Protein AF-A0A1M3P1R9-F1 (afdb_monomer)

Sequence (299 aa):
MDVTVSEPDVAHPENDAALAAAAARNGRVAFPVFAEARELGGMPEEIEPIPAVAKVAAALGQVDVPIGDDRVARAAYLKAGLGSPYWPALGLALLQLDQPAAASPLPGLRDDDSNPRSPYLWERDNLVLLHYAGPDGSFGRVSYADVLDGQVPPSLLKGKWVLVGATADGMRDIIDTPVGTMPGVEYQANLLETLRRGMAILPLNLAGRCLLGMAMLALPLVLYGLPGLRRAWRAAAVAALACLLLSALLLRHAGLWWPPAACVALILAGAVLWELANRLDVLLRRRSRRRLLAASLGA

Structure (mmCIF, N/CA/C/O backbone):
data_AF-A0A1M3P1R9-F1
#
_entry.id   AF-A0A1M3P1R9-F1
#
loop_
_atom_site.group_PDB
_atom_site.id
_atom_site.type_symbol
_atom_site.label_atom_id
_atom_site.label_alt_id
_atom_site.label_comp_id
_atom_site.label_asym_id
_atom_site.label_entity_id
_atom_site.label_seq_id
_atom_site.pdbx_PDB_ins_code
_atom_site.Cartn_x
_atom_site.Cartn_y
_atom_site.Cartn_z
_atom_site.occupancy
_atom_site.B_iso_or_equiv
_atom_site.auth_seq_id
_atom_site.auth_comp_id
_atom_site.auth_asym_id
_atom_site.auth_atom_id
_atom_site.pdbx_PDB_model_num
ATOM 1 N N . MET A 1 1 ? -11.521 -0.598 14.813 1.00 80.56 1 MET A N 1
ATOM 2 C CA . MET A 1 1 ? -11.103 0.640 15.495 1.00 80.56 1 MET A CA 1
ATOM 3 C C . MET A 1 1 ? -9.673 0.909 15.083 1.00 80.56 1 MET A C 1
ATOM 5 O O . MET A 1 1 ? -8.924 -0.048 14.973 1.00 80.56 1 MET A O 1
ATOM 9 N N . ASP A 1 2 ? -9.333 2.161 14.830 1.00 75.50 2 ASP A N 1
ATOM 10 C CA . ASP A 1 2 ? -7.985 2.658 14.553 1.00 75.50 2 ASP A CA 1
ATOM 11 C C . ASP A 1 2 ? -7.721 3.840 15.500 1.00 75.50 2 ASP A C 1
ATOM 13 O O . ASP A 1 2 ? -7.685 5.008 15.120 1.00 75.50 2 ASP A O 1
ATOM 17 N N . VAL A 1 3 ? -7.755 3.524 16.795 1.00 80.00 3 VAL A N 1
ATOM 18 C CA . VAL A 1 3 ? -7.553 4.448 17.915 1.00 80.00 3 VAL A CA 1
ATOM 19 C C . VAL A 1 3 ? -6.700 3.707 18.935 1.00 80.00 3 VAL A C 1
ATOM 21 O O . VAL A 1 3 ? -6.977 2.541 19.234 1.00 80.00 3 VAL A O 1
ATOM 24 N N . THR A 1 4 ? -5.675 4.372 19.462 1.00 78.81 4 THR A N 1
ATOM 25 C CA . THR A 1 4 ? -4.847 3.857 20.552 1.00 78.81 4 THR A CA 1
ATOM 26 C C . THR A 1 4 ? -5.682 3.738 21.827 1.00 78.81 4 THR A C 1
ATOM 28 O O . THR A 1 4 ? -6.239 4.714 22.320 1.00 78.81 4 THR A O 1
ATOM 31 N N . VAL A 1 5 ? -5.785 2.521 22.363 1.00 79.38 5 VAL A N 1
ATOM 32 C CA . VAL A 1 5 ? -6.425 2.238 23.662 1.00 79.38 5 VAL A CA 1
ATOM 33 C C . VAL A 1 5 ? -5.441 1.439 24.511 1.00 79.38 5 VAL A C 1
ATOM 35 O O . VAL A 1 5 ? -5.744 0.343 24.965 1.00 79.38 5 VAL A O 1
ATOM 38 N N . SER A 1 6 ? -4.208 1.928 24.607 1.00 79.06 6 SER A N 1
ATOM 39 C CA . SER A 1 6 ? -3.073 1.225 25.216 1.00 79.06 6 SER A CA 1
ATOM 40 C C . SER A 1 6 ? -2.920 1.487 26.710 1.00 79.06 6 SER A C 1
ATOM 42 O O . SER A 1 6 ? -2.300 0.698 27.421 1.00 79.06 6 SER A O 1
ATOM 44 N N . GLU A 1 7 ? -3.500 2.580 27.196 1.00 82.69 7 GLU A N 1
ATOM 45 C CA . GLU A 1 7 ? -3.466 2.980 28.597 1.00 82.69 7 GLU A CA 1
ATOM 46 C C . GLU A 1 7 ? -4.890 3.013 29.159 1.00 82.69 7 GLU A C 1
ATOM 48 O O . GLU A 1 7 ? -5.805 3.454 28.461 1.00 82.69 7 GLU A O 1
ATOM 53 N N . PRO A 1 8 ? -5.100 2.529 30.395 1.00 81.25 8 PRO A N 1
ATOM 54 C CA . PRO A 1 8 ? -6.405 2.593 31.033 1.00 81.25 8 PRO A CA 1
ATOM 55 C C . PRO A 1 8 ? -6.767 4.039 31.382 1.00 81.25 8 PRO A C 1
ATOM 57 O O . PRO A 1 8 ? -5.915 4.807 31.840 1.00 81.25 8 PRO A O 1
ATOM 60 N N . ASP A 1 9 ? -8.041 4.393 31.239 1.00 85.75 9 ASP A N 1
ATOM 61 C CA . ASP A 1 9 ? -8.554 5.683 31.689 1.00 85.75 9 ASP A CA 1
ATOM 62 C C . ASP A 1 9 ? -8.598 5.704 33.223 1.00 85.75 9 ASP A C 1
ATOM 64 O O . ASP A 1 9 ? -9.489 5.153 33.871 1.00 85.75 9 ASP A O 1
ATOM 68 N N . VAL A 1 10 ? -7.590 6.339 33.822 1.00 86.31 10 VAL A N 1
ATOM 69 C CA . VAL A 1 10 ? -7.481 6.474 35.281 1.00 86.31 10 VAL A CA 1
ATOM 70 C C . VAL A 1 10 ? -8.550 7.421 35.837 1.00 86.31 10 VAL A C 1
ATOM 72 O O . VAL A 1 10 ? -8.935 7.288 36.999 1.00 86.31 10 VAL A O 1
ATOM 75 N N . ALA A 1 11 ? -9.026 8.378 35.035 1.00 87.38 11 ALA A N 1
ATOM 76 C CA . ALA A 1 11 ? -10.011 9.364 35.467 1.00 87.38 11 ALA A CA 1
ATOM 77 C C . ALA A 1 11 ? -11.440 8.808 35.408 1.00 87.38 11 ALA A C 1
ATOM 79 O O . ALA A 1 11 ? -12.230 9.096 36.305 1.00 87.38 11 ALA A O 1
ATOM 80 N N . HIS A 1 12 ? -11.744 7.997 34.391 1.00 88.38 12 HIS A N 1
ATOM 81 C CA . HIS A 1 12 ? -13.069 7.411 34.168 1.00 88.38 12 HIS A CA 1
ATOM 82 C C . HIS A 1 12 ? -12.979 5.930 33.739 1.00 88.38 12 HIS A C 1
ATOM 84 O O . HIS A 1 12 ? -13.263 5.592 32.584 1.00 88.38 12 HIS A O 1
ATOM 90 N N . PRO A 1 13 ? -12.625 5.004 34.652 1.00 88.12 13 PRO A N 1
ATOM 91 C CA . PRO A 1 13 ? -12.480 3.577 34.335 1.00 88.12 13 PRO A CA 1
ATOM 92 C C . PRO A 1 13 ? -13.750 2.922 33.760 1.00 88.12 13 PRO A C 1
ATOM 94 O O . PRO A 1 13 ? -13.696 1.889 33.088 1.00 88.12 13 PRO A O 1
ATOM 97 N N . GLU A 1 14 ? -14.921 3.503 34.024 1.00 91.31 14 GLU A N 1
ATOM 98 C CA . GLU A 1 14 ? -16.200 3.085 33.459 1.00 91.31 14 GLU A CA 1
ATOM 99 C C . GLU A 1 14 ? -16.257 3.201 31.929 1.00 91.31 14 GLU A C 1
ATOM 101 O O . GLU A 1 14 ? -16.977 2.425 31.295 1.00 91.31 14 GLU A O 1
ATOM 106 N N . ASN A 1 15 ? -15.482 4.109 31.326 1.00 89.88 15 ASN A N 1
ATOM 107 C CA . ASN A 1 15 ? -15.431 4.293 29.876 1.00 89.88 15 ASN A CA 1
ATOM 108 C C . ASN A 1 15 ? -14.789 3.085 29.187 1.00 89.88 15 ASN A C 1
ATOM 110 O O . ASN A 1 15 ? -15.338 2.561 28.214 1.00 89.88 15 ASN A O 1
ATOM 114 N N . ASP A 1 16 ? -13.685 2.584 29.741 1.00 90.19 16 ASP A N 1
ATOM 115 C CA . ASP A 1 16 ? -13.003 1.383 29.251 1.00 90.19 16 ASP A CA 1
ATOM 116 C C . ASP A 1 16 ? -13.912 0.156 29.349 1.00 90.19 16 ASP A C 1
ATOM 118 O O . ASP A 1 16 ? -14.022 -0.644 28.413 1.00 90.19 16 ASP A O 1
ATOM 122 N N . ALA A 1 17 ? -14.633 0.031 30.469 1.00 91.19 17 ALA A N 1
ATOM 123 C CA . ALA A 1 17 ? -15.612 -1.030 30.664 1.00 91.19 17 ALA A CA 1
ATOM 124 C C . ALA A 1 17 ? -16.781 -0.920 29.669 1.00 91.19 17 ALA A C 1
ATOM 126 O O . ALA A 1 17 ? -17.226 -1.935 29.123 1.00 91.19 17 ALA A O 1
ATOM 127 N N . ALA A 1 18 ? -17.266 0.294 29.394 1.00 92.88 18 ALA A N 1
ATOM 128 C CA . ALA A 1 18 ? -18.328 0.537 28.425 1.00 92.88 18 ALA A CA 1
ATOM 129 C C . ALA A 1 18 ? -17.889 0.191 26.995 1.00 92.88 18 ALA A C 1
ATOM 131 O O . ALA A 1 18 ? -18.648 -0.463 26.269 1.00 92.88 18 ALA A O 1
ATOM 132 N N . LEU A 1 19 ? -16.662 0.560 26.608 1.00 92.06 19 LEU A N 1
ATOM 133 C CA . LEU A 1 19 ? -16.070 0.219 25.315 1.00 92.06 19 LEU A CA 1
ATOM 134 C C . LEU A 1 19 ? -15.907 -1.297 25.164 1.00 92.06 19 LEU A C 1
ATOM 136 O O . LEU A 1 19 ? -16.366 -1.864 24.169 1.00 92.06 19 LEU A O 1
ATOM 140 N N . ALA A 1 20 ? -15.326 -1.967 26.162 1.00 93.88 20 ALA A N 1
ATOM 141 C CA . ALA A 1 20 ? -15.174 -3.420 26.159 1.00 93.88 20 ALA A CA 1
ATOM 142 C C . ALA A 1 20 ? -16.540 -4.125 26.077 1.00 93.88 20 ALA A C 1
ATOM 144 O O . ALA A 1 20 ? -16.734 -5.037 25.271 1.00 93.88 20 ALA A O 1
ATOM 145 N N . ALA A 1 21 ? -17.537 -3.663 26.837 1.00 95.50 21 ALA A N 1
ATOM 146 C CA . ALA A 1 21 ? -18.889 -4.210 26.780 1.00 95.50 21 ALA A CA 1
ATOM 147 C C . ALA A 1 21 ? -19.554 -3.979 25.412 1.00 95.50 21 ALA A C 1
ATOM 149 O O . ALA A 1 21 ? -20.252 -4.862 24.911 1.00 95.50 21 ALA A O 1
ATOM 150 N N . ALA A 1 22 ? -19.355 -2.816 24.787 1.00 93.88 22 ALA A N 1
ATOM 151 C CA . ALA A 1 22 ? -19.870 -2.527 23.450 1.00 93.88 22 ALA A CA 1
ATOM 152 C C . ALA A 1 22 ? -19.213 -3.408 22.378 1.00 93.88 22 ALA A C 1
ATOM 154 O O . ALA A 1 22 ? -19.918 -3.971 21.535 1.00 93.88 22 ALA A O 1
ATOM 155 N N . ALA A 1 23 ? -17.892 -3.584 22.449 1.00 94.56 23 ALA A N 1
ATOM 156 C CA . ALA A 1 23 ? -17.146 -4.465 21.560 1.00 94.56 23 ALA A CA 1
ATOM 157 C C . ALA A 1 23 ? -17.608 -5.922 21.695 1.00 94.56 23 ALA A C 1
ATOM 159 O O . ALA A 1 23 ? -17.927 -6.559 20.689 1.00 94.56 23 ALA A O 1
ATOM 160 N N . ALA A 1 24 ? -17.762 -6.406 22.932 1.00 95.62 24 ALA A N 1
ATOM 161 C CA . ALA A 1 24 ? -18.269 -7.744 23.221 1.00 95.62 24 ALA A CA 1
ATOM 162 C C . ALA A 1 24 ? -19.694 -7.965 22.683 1.00 95.62 24 ALA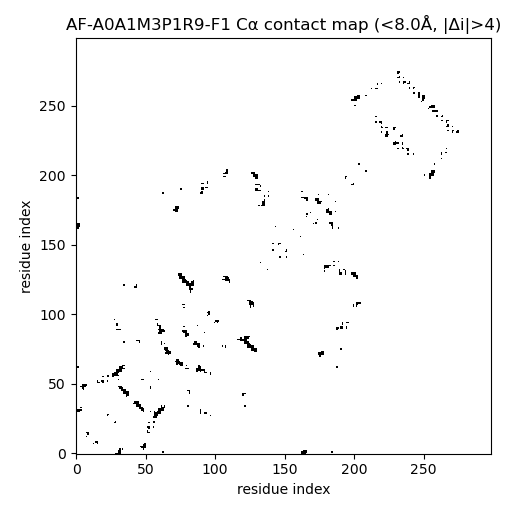 A C 1
ATOM 164 O O . ALA A 1 24 ? -19.977 -9.014 22.110 1.00 95.62 24 ALA A O 1
ATOM 165 N N . ARG A 1 25 ? -20.591 -6.974 22.819 1.00 95.75 25 ARG A N 1
ATOM 166 C CA . ARG A 1 25 ? -21.964 -7.057 22.281 1.00 95.75 25 ARG A CA 1
ATOM 167 C C . ARG A 1 25 ? -22.001 -7.133 20.756 1.00 95.75 25 ARG A C 1
ATOM 169 O O . ARG A 1 25 ? -22.875 -7.796 20.208 1.00 95.75 25 ARG A O 1
ATOM 176 N N . ASN A 1 26 ? -21.100 -6.428 20.073 1.00 93.75 26 ASN A N 1
ATOM 177 C CA . ASN A 1 26 ? -21.016 -6.459 18.616 1.00 93.75 26 ASN A CA 1
ATOM 178 C C . ASN A 1 26 ? -20.372 -7.765 18.110 1.00 93.75 26 ASN A C 1
ATOM 180 O O . ASN A 1 26 ? -20.819 -8.321 17.108 1.00 93.75 26 ASN A O 1
ATOM 184 N N . GLY A 1 27 ? -19.334 -8.252 18.798 1.00 93.25 27 GLY A N 1
ATOM 185 C CA . GLY A 1 27 ? -18.654 -9.518 18.505 1.00 93.25 27 GLY A CA 1
ATOM 186 C C . GLY A 1 27 ? -17.825 -9.536 17.214 1.00 93.25 27 GLY A C 1
ATOM 187 O O . GLY A 1 27 ? -17.269 -10.573 16.869 1.00 93.25 27 GLY A O 1
ATOM 188 N N . ARG A 1 28 ? -17.741 -8.417 16.479 1.00 94.00 28 ARG A N 1
ATOM 189 C CA . ARG A 1 28 ? -17.001 -8.285 15.209 1.00 94.00 28 ARG A CA 1
ATOM 190 C C . ARG A 1 28 ? -16.113 -7.039 15.176 1.00 94.00 28 ARG A C 1
ATOM 192 O O . ARG A 1 28 ? -15.906 -6.441 14.123 1.00 94.00 28 ARG A O 1
ATOM 199 N N . VAL A 1 29 ? -15.598 -6.627 16.333 1.00 95.06 29 VAL A N 1
ATOM 200 C CA . VAL A 1 29 ? -14.734 -5.445 16.446 1.00 95.06 29 VAL A CA 1
ATOM 201 C C . VAL A 1 29 ? -13.273 -5.871 16.434 1.00 95.06 29 VAL A C 1
ATOM 203 O O . VAL A 1 29 ? -12.853 -6.652 17.287 1.00 95.06 29 VAL A O 1
ATOM 206 N N . ALA A 1 30 ? -12.508 -5.337 15.481 1.00 95.25 30 ALA A N 1
ATOM 207 C CA . ALA A 1 30 ? -11.054 -5.449 15.469 1.00 95.25 30 ALA A CA 1
ATOM 208 C C . ALA A 1 30 ? -10.400 -4.202 16.076 1.00 95.25 30 ALA A C 1
ATOM 210 O O . ALA A 1 30 ? -10.889 -3.082 15.860 1.00 95.25 30 ALA A O 1
ATOM 211 N N . PHE A 1 31 ? -9.298 -4.399 16.793 1.00 95.00 31 PHE A N 1
ATOM 212 C CA . PHE A 1 31 ? -8.511 -3.329 17.404 1.00 95.00 31 PHE A CA 1
ATOM 213 C C . PHE A 1 31 ? -7.087 -3.278 16.835 1.00 95.00 31 PHE A C 1
ATOM 215 O O . PHE A 1 31 ? -6.581 -4.306 16.371 1.00 95.00 31 PHE A O 1
ATOM 222 N N . PRO A 1 32 ? -6.466 -2.088 16.833 1.00 93.62 32 PRO A N 1
ATOM 223 C CA . PRO A 1 32 ? -5.141 -1.901 16.275 1.00 93.62 32 PRO A CA 1
ATOM 224 C C . PRO A 1 32 ? -4.063 -2.380 17.256 1.00 93.62 32 PRO A C 1
ATOM 226 O O . PRO A 1 32 ? -4.230 -2.281 18.472 1.00 93.62 32 PRO A O 1
ATOM 229 N N . VAL A 1 33 ? -2.955 -2.870 16.709 1.00 92.12 33 VAL A N 1
ATOM 230 C CA . VAL A 1 33 ? -1.687 -3.082 17.418 1.00 92.12 33 VAL A CA 1
ATOM 231 C C . VAL A 1 33 ? -0.671 -2.117 16.821 1.00 92.12 33 VAL A C 1
ATOM 233 O O . VAL A 1 33 ? -0.479 -2.091 15.602 1.00 92.12 33 VAL A O 1
ATOM 236 N N . PHE A 1 34 ? -0.038 -1.307 17.661 1.00 88.38 34 PHE A N 1
ATOM 237 C CA . PHE A 1 34 ? 0.976 -0.353 17.216 1.00 88.38 34 PHE A CA 1
ATOM 238 C C . PHE A 1 34 ? 2.375 -0.905 17.481 1.00 88.38 34 PHE A C 1
ATOM 240 O O . PHE A 1 34 ? 2.578 -1.690 18.404 1.00 88.38 34 PHE A O 1
ATOM 247 N N . ALA A 1 35 ? 3.334 -0.485 16.663 1.00 84.88 35 ALA A N 1
ATOM 248 C CA . ALA A 1 35 ? 4.748 -0.778 16.850 1.00 84.88 35 ALA A CA 1
ATOM 249 C C . ALA A 1 35 ? 5.475 0.535 17.129 1.00 84.88 35 ALA A C 1
ATOM 251 O O . ALA A 1 35 ? 5.864 1.247 16.200 1.00 84.88 35 ALA A O 1
ATOM 252 N N . GLU A 1 36 ? 5.627 0.881 18.402 1.00 76.81 36 GLU A N 1
ATOM 253 C CA . GLU A 1 36 ? 6.248 2.139 18.816 1.00 76.81 36 GLU A CA 1
ATOM 254 C C . GLU A 1 36 ? 7.319 1.881 19.869 1.00 76.81 36 GLU A C 1
ATOM 256 O O . GLU A 1 36 ? 7.211 0.975 20.688 1.00 76.81 36 GLU A O 1
ATOM 261 N N . ALA A 1 37 ? 8.376 2.688 19.854 1.00 66.88 37 ALA A N 1
ATOM 262 C CA . ALA A 1 37 ? 9.349 2.684 20.933 1.00 66.88 37 ALA A CA 1
ATOM 263 C C . ALA A 1 37 ? 8.847 3.590 22.064 1.00 66.88 37 ALA A C 1
ATOM 265 O O . ALA A 1 37 ? 8.529 4.757 21.829 1.00 66.88 37 ALA A O 1
ATOM 266 N N . ARG A 1 38 ? 8.826 3.075 23.298 1.00 60.56 38 ARG A N 1
ATOM 267 C CA . ARG A 1 38 ? 8.393 3.822 24.493 1.00 60.56 38 ARG A CA 1
ATOM 268 C C . ARG A 1 38 ? 9.278 5.036 24.805 1.00 60.56 38 ARG A C 1
ATOM 270 O O . ARG A 1 38 ? 8.831 5.998 25.422 1.00 60.56 38 ARG A O 1
ATOM 277 N N . GLU A 1 39 ? 10.525 5.000 24.342 1.00 66.44 39 GLU A N 1
ATOM 278 C CA . GLU A 1 39 ? 11.493 6.093 24.411 1.00 66.44 39 GLU A CA 1
ATOM 279 C C . GLU A 1 39 ? 12.038 6.413 23.011 1.00 66.44 39 GLU A C 1
ATOM 281 O O . GLU A 1 39 ? 12.151 5.536 22.151 1.00 66.44 39 GLU A O 1
ATOM 286 N N . LEU A 1 40 ? 12.420 7.672 22.771 1.00 57.53 40 LEU A N 1
ATOM 287 C CA . LEU A 1 40 ? 13.067 8.089 21.522 1.00 57.53 40 LEU A CA 1
ATOM 288 C C . LEU A 1 40 ? 14.376 7.308 21.310 1.00 57.53 40 LEU A C 1
ATOM 290 O O . LEU A 1 40 ? 15.353 7.519 22.023 1.00 57.53 40 LEU A O 1
ATOM 294 N N . GLY A 1 41 ? 14.397 6.428 20.304 1.00 61.44 41 GLY A N 1
ATOM 295 C CA . GLY A 1 41 ? 15.536 5.547 20.011 1.00 61.44 41 GLY A CA 1
ATOM 296 C C . GLY A 1 41 ? 15.542 4.226 20.790 1.00 61.44 41 GLY A C 1
ATOM 297 O O . GLY A 1 41 ? 16.508 3.472 20.681 1.00 61.44 41 GLY A O 1
ATOM 298 N N . GLY A 1 42 ? 14.484 3.944 21.556 1.00 66.69 42 GLY A N 1
ATOM 299 C CA . GLY A 1 42 ? 14.265 2.659 22.213 1.00 66.69 42 GLY A CA 1
ATOM 300 C C . GLY A 1 42 ? 13.930 1.536 21.229 1.00 66.69 42 GLY A C 1
ATOM 301 O O . GLY A 1 42 ? 13.738 1.755 20.030 1.00 66.69 42 GLY A O 1
ATOM 302 N N . MET A 1 43 ? 13.861 0.309 21.744 1.00 74.81 43 MET A N 1
ATOM 303 C CA . MET A 1 43 ? 13.412 -0.838 20.954 1.00 74.81 43 MET A CA 1
ATOM 304 C C . MET A 1 43 ? 11.914 -0.699 20.640 1.00 74.81 43 MET A C 1
ATOM 306 O O . MET A 1 43 ? 11.174 -0.213 21.497 1.00 74.81 43 MET A O 1
ATOM 310 N N . PRO A 1 44 ? 11.461 -1.093 19.437 1.00 79.75 44 PRO A N 1
ATOM 311 C CA . PRO A 1 44 ? 10.038 -1.122 19.133 1.00 79.75 44 PRO A CA 1
ATOM 312 C C . PRO A 1 44 ? 9.337 -2.112 20.068 1.00 79.75 44 PRO A C 1
ATOM 314 O O . PRO A 1 44 ? 9.762 -3.261 20.195 1.00 79.75 44 PRO A O 1
ATOM 317 N N . GLU A 1 45 ? 8.271 -1.657 20.716 1.00 85.31 45 GLU A N 1
ATOM 318 C CA . GLU A 1 45 ? 7.381 -2.468 21.535 1.00 85.31 45 GLU A CA 1
ATOM 319 C C . GLU A 1 45 ? 6.048 -2.652 20.808 1.00 85.31 45 GLU A C 1
ATOM 321 O O . GLU A 1 45 ? 5.581 -1.779 20.070 1.00 85.31 45 GLU A O 1
ATOM 326 N N . GLU A 1 46 ? 5.436 -3.812 21.023 1.00 89.81 46 GLU A N 1
ATOM 327 C CA . GLU A 1 46 ? 4.075 -4.075 20.580 1.00 89.81 46 GLU A CA 1
ATOM 328 C C . GLU A 1 46 ? 3.101 -3.469 21.577 1.00 89.81 46 GLU A C 1
ATOM 330 O O . GLU A 1 46 ? 2.992 -3.906 22.723 1.00 89.81 46 GLU A O 1
ATOM 335 N N . ILE A 1 47 ? 2.395 -2.440 21.129 1.00 89.00 47 ILE A N 1
ATOM 336 C CA . ILE A 1 47 ? 1.393 -1.757 21.925 1.00 89.00 47 ILE A CA 1
ATOM 337 C C . ILE A 1 47 ? 0.030 -2.336 21.557 1.00 89.00 47 ILE A C 1
ATOM 339 O O . ILE A 1 47 ? -0.593 -1.962 20.558 1.00 89.00 47 ILE A O 1
ATOM 343 N N . GLU A 1 48 ? -0.416 -3.273 22.385 1.00 91.75 48 GLU A N 1
ATOM 344 C CA . GLU A 1 48 ? -1.759 -3.838 22.342 1.00 91.75 48 GLU A CA 1
ATOM 345 C C . GLU A 1 48 ? -2.779 -2.943 23.072 1.00 91.75 48 GLU A C 1
ATOM 347 O O . GLU A 1 48 ? -2.409 -2.119 23.918 1.00 91.75 48 GLU A O 1
ATOM 352 N N . PRO A 1 49 ? -4.085 -3.111 22.793 1.00 91.12 49 PRO A N 1
ATOM 353 C CA . PRO A 1 49 ? -5.126 -2.509 23.610 1.00 91.12 49 PRO A CA 1
ATOM 354 C C . PRO A 1 49 ? -5.064 -2.996 25.062 1.00 91.12 49 PRO A C 1
ATOM 356 O O . PRO A 1 49 ? -4.598 -4.102 25.344 1.00 91.12 49 PRO A O 1
ATOM 359 N N . ILE A 1 50 ? -5.645 -2.227 25.983 1.00 93.06 50 ILE A N 1
ATOM 360 C CA . ILE A 1 50 ? -5.782 -2.626 27.383 1.00 93.06 50 ILE A CA 1
ATOM 361 C C . ILE A 1 50 ? -6.391 -4.036 27.499 1.00 93.06 50 ILE A C 1
ATOM 363 O O . ILE A 1 50 ? -7.298 -4.385 26.730 1.00 93.06 50 ILE A O 1
ATOM 367 N N . PRO A 1 51 ? -5.983 -4.849 28.494 1.00 92.81 51 PRO A N 1
ATOM 368 C CA . PRO A 1 51 ? -6.408 -6.248 28.596 1.00 92.81 51 PRO A CA 1
ATOM 369 C C . PRO A 1 51 ? -7.929 -6.464 28.573 1.00 92.81 51 PRO A C 1
ATOM 371 O O . PRO A 1 51 ? -8.410 -7.469 28.047 1.00 92.81 51 PRO A O 1
ATOM 374 N N . ALA A 1 52 ? -8.701 -5.514 29.117 1.00 92.38 52 ALA A N 1
ATOM 375 C CA . ALA A 1 52 ? -10.163 -5.553 29.105 1.00 92.38 52 ALA A CA 1
ATOM 376 C C . ALA A 1 52 ? -10.747 -5.528 27.681 1.00 92.38 52 ALA A C 1
ATOM 378 O O . ALA A 1 52 ? -11.725 -6.224 27.410 1.00 92.38 52 ALA A O 1
ATOM 379 N N . VAL A 1 53 ? -10.127 -4.765 26.777 1.00 92.94 53 VAL A N 1
ATOM 380 C CA . VAL A 1 53 ? -10.519 -4.631 25.370 1.00 92.94 53 VAL A CA 1
ATOM 381 C C . VAL A 1 53 ? -9.911 -5.751 24.529 1.00 92.94 53 VAL A C 1
ATOM 383 O O . VAL A 1 53 ? -10.628 -6.381 23.753 1.00 92.94 53 VAL A O 1
ATOM 386 N N . ALA A 1 54 ? -8.627 -6.068 24.724 1.00 93.12 54 ALA A N 1
ATOM 387 C CA . ALA A 1 54 ? -7.946 -7.133 23.985 1.00 93.12 54 ALA A CA 1
ATOM 388 C C . ALA A 1 54 ? -8.653 -8.494 24.143 1.00 93.12 54 ALA A C 1
ATOM 390 O O . ALA A 1 54 ? -8.817 -9.230 23.174 1.00 93.12 54 ALA A O 1
ATOM 391 N N . LYS A 1 55 ? -9.175 -8.800 25.341 1.00 93.75 55 LYS A N 1
ATOM 392 C CA . LYS A 1 55 ? -9.897 -10.054 25.621 1.00 93.75 55 LYS A CA 1
ATOM 393 C C . LYS A 1 55 ? -11.221 -10.203 24.859 1.00 93.75 55 LYS A C 1
ATOM 395 O O . LYS A 1 55 ? -11.674 -11.327 24.649 1.00 93.75 55 LYS A O 1
ATOM 400 N N . VAL A 1 56 ? -11.868 -9.095 24.502 1.00 95.31 56 VAL A N 1
ATOM 401 C CA . VAL A 1 56 ? -13.171 -9.084 23.807 1.00 95.31 56 VAL A CA 1
ATOM 402 C C . VAL A 1 56 ? -13.046 -8.735 22.323 1.00 95.31 56 VAL A C 1
ATOM 404 O O . VAL A 1 56 ? -14.043 -8.782 21.600 1.00 95.31 56 VAL A O 1
ATOM 407 N N . ALA A 1 57 ? -11.844 -8.376 21.868 1.00 95.19 57 ALA A N 1
ATOM 408 C CA . ALA A 1 57 ? -11.554 -8.100 20.473 1.00 95.19 57 ALA A CA 1
ATOM 409 C C . ALA A 1 57 ? -11.802 -9.356 19.628 1.00 95.19 57 ALA A C 1
ATOM 411 O O . ALA A 1 57 ? -11.310 -10.440 19.932 1.00 95.19 57 ALA A O 1
ATOM 412 N N . ALA A 1 58 ? -12.550 -9.206 18.535 1.00 95.44 58 ALA A N 1
ATOM 413 C CA . ALA A 1 58 ? -12.762 -10.297 17.588 1.00 95.44 58 ALA A CA 1
ATOM 414 C C . ALA A 1 58 ? -11.486 -10.593 16.784 1.00 95.44 58 ALA A C 1
ATOM 416 O O . ALA A 1 58 ? -11.250 -11.728 16.379 1.00 95.44 58 ALA A O 1
ATOM 417 N N . ALA A 1 59 ? -10.673 -9.561 16.552 1.00 95.00 59 ALA A N 1
ATOM 418 C CA . ALA A 1 59 ? -9.350 -9.668 15.962 1.00 95.00 59 ALA A CA 1
ATOM 419 C C . ALA A 1 59 ? -8.458 -8.511 16.430 1.00 95.00 59 ALA A C 1
ATOM 421 O O . ALA A 1 59 ? -8.941 -7.435 16.790 1.00 95.00 59 ALA A O 1
ATOM 422 N N . LEU A 1 60 ? -7.152 -8.727 16.361 1.00 95.12 60 LEU A N 1
ATOM 423 C CA . LEU A 1 60 ? -6.134 -7.695 16.509 1.00 95.12 60 LEU A CA 1
ATOM 424 C C . LEU A 1 60 ? -5.367 -7.597 15.193 1.00 95.12 60 LEU A C 1
ATOM 426 O O . LEU A 1 60 ? -5.128 -8.618 14.538 1.00 95.12 60 LEU A O 1
ATOM 430 N N . GLY A 1 61 ? -5.014 -6.382 14.784 1.00 94.69 61 GLY A N 1
ATOM 431 C CA . GLY A 1 61 ? -4.250 -6.180 13.562 1.00 94.69 61 GLY A CA 1
ATOM 432 C C . GLY A 1 61 ? -3.353 -4.958 13.625 1.00 94.69 61 GLY A C 1
ATOM 433 O O . GLY A 1 61 ? -3.724 -3.934 14.183 1.00 94.69 61 GLY A O 1
ATOM 434 N N . GLN A 1 62 ? -2.168 -5.075 13.042 1.00 94.25 62 GLN A N 1
ATOM 435 C CA . GLN A 1 62 ? -1.179 -4.007 13.033 1.00 94.25 62 GLN A CA 1
ATOM 436 C C . GLN A 1 62 ? -1.578 -2.866 12.082 1.00 94.25 62 GLN A C 1
ATOM 438 O O . GLN A 1 62 ? -2.256 -3.106 11.077 1.00 94.25 62 GLN A O 1
ATOM 443 N N . VAL A 1 63 ? -1.150 -1.639 12.387 1.00 92.62 63 VAL A N 1
ATOM 444 C CA . VAL A 1 63 ? -1.435 -0.427 11.585 1.00 92.62 63 VAL A CA 1
ATOM 445 C C . VAL A 1 63 ? -0.179 0.267 11.040 1.00 92.62 63 VAL A C 1
ATOM 447 O O . VAL A 1 63 ? -0.217 1.434 10.668 1.00 92.62 63 VAL A O 1
ATOM 450 N N . ASP A 1 64 ? 0.929 -0.462 10.946 1.00 90.69 64 ASP A N 1
ATOM 451 C CA . ASP A 1 64 ? 2.190 -0.037 10.338 1.00 90.69 64 ASP A CA 1
ATOM 452 C C . ASP A 1 64 ? 1.991 0.438 8.891 1.00 90.69 64 ASP A C 1
ATOM 454 O O . ASP A 1 64 ? 1.364 -0.220 8.049 1.00 90.69 64 ASP A O 1
ATOM 458 N N . VAL A 1 65 ? 2.579 1.594 8.597 1.00 91.38 65 VAL A N 1
ATOM 459 C CA . VAL A 1 65 ? 2.514 2.252 7.296 1.00 91.38 65 VAL A CA 1
ATOM 460 C C . VAL A 1 65 ? 3.934 2.366 6.755 1.00 91.38 65 VAL A C 1
ATOM 462 O O . VAL A 1 65 ? 4.718 3.179 7.250 1.00 91.38 65 VAL A O 1
ATOM 465 N N . PRO A 1 66 ? 4.304 1.590 5.721 1.00 91.06 66 PRO A N 1
ATOM 466 C CA . PRO A 1 66 ? 5.619 1.719 5.126 1.00 91.06 66 PRO A CA 1
ATOM 467 C C . PRO A 1 66 ? 5.676 2.986 4.270 1.00 91.06 66 PRO A C 1
ATOM 469 O O . PRO A 1 66 ? 5.109 3.075 3.177 1.00 91.06 66 PRO A O 1
ATOM 472 N N . ILE A 1 67 ? 6.392 3.974 4.792 1.00 88.62 67 ILE A N 1
ATOM 473 C CA . ILE A 1 67 ? 6.642 5.253 4.138 1.00 88.62 67 ILE A CA 1
ATOM 474 C C . ILE A 1 67 ? 7.886 5.111 3.254 1.00 88.62 67 ILE A C 1
ATOM 476 O O . ILE A 1 67 ? 8.934 4.660 3.717 1.00 88.62 67 ILE A O 1
ATOM 480 N N . GLY A 1 68 ? 7.765 5.469 1.972 1.00 87.56 68 GLY A N 1
ATOM 481 C CA . GLY A 1 68 ? 8.898 5.463 1.045 1.00 87.56 68 GLY A CA 1
ATOM 482 C C . GLY A 1 68 ? 9.932 6.549 1.362 1.00 87.56 68 GLY A C 1
ATOM 483 O O . GLY A 1 68 ? 9.662 7.477 2.122 1.00 87.56 68 GLY A O 1
ATOM 484 N N . ASP A 1 69 ? 11.102 6.482 0.724 1.00 87.81 69 ASP A N 1
ATOM 485 C CA . ASP A 1 69 ? 12.177 7.480 0.894 1.00 87.81 69 ASP A CA 1
ATOM 486 C C . ASP A 1 69 ? 11.727 8.912 0.551 1.00 87.81 69 ASP A C 1
ATOM 488 O O . ASP A 1 69 ? 12.247 9.891 1.082 1.00 87.81 69 ASP A O 1
ATOM 492 N N . ASP A 1 70 ? 10.728 9.039 -0.324 1.00 89.19 70 ASP A N 1
ATOM 493 C CA . ASP A 1 70 ? 10.096 10.300 -0.713 1.00 89.19 70 ASP A CA 1
ATOM 494 C C . ASP A 1 70 ? 8.949 10.728 0.215 1.00 89.19 70 ASP A C 1
ATOM 496 O O . ASP A 1 70 ? 8.192 11.635 -0.120 1.00 89.19 70 ASP A O 1
ATOM 500 N N . ARG A 1 71 ? 8.823 10.084 1.379 1.00 90.12 71 ARG A N 1
ATOM 501 C CA . ARG A 1 71 ? 7.772 10.277 2.386 1.00 90.12 71 ARG A CA 1
ATOM 502 C C . ARG A 1 71 ? 6.351 9.928 1.946 1.00 90.12 71 ARG A C 1
ATOM 504 O O . ARG A 1 71 ? 5.418 10.170 2.700 1.00 90.12 71 ARG A O 1
ATOM 511 N N . VAL A 1 72 ? 6.177 9.291 0.791 1.00 94.19 72 VAL A N 1
ATOM 512 C CA . VAL A 1 72 ? 4.854 8.930 0.274 1.00 94.19 72 VAL A CA 1
ATOM 513 C C . VAL A 1 72 ? 4.565 7.449 0.529 1.00 94.19 72 VAL A C 1
ATOM 515 O O . VAL A 1 72 ? 5.303 6.564 0.080 1.00 94.19 72 VAL A O 1
ATOM 518 N N . ALA A 1 73 ? 3.459 7.161 1.211 1.00 94.81 73 ALA A N 1
ATOM 519 C CA . ALA A 1 73 ? 2.967 5.806 1.427 1.00 94.81 73 ALA A CA 1
ATOM 520 C C . ALA A 1 73 ? 2.330 5.268 0.138 1.00 94.81 73 ALA A C 1
ATOM 522 O O . ALA A 1 73 ? 1.456 5.900 -0.447 1.00 94.81 73 ALA A O 1
ATOM 523 N N . ARG A 1 74 ? 2.790 4.106 -0.338 1.00 95.19 74 ARG A N 1
ATOM 524 C CA . ARG A 1 74 ? 2.266 3.439 -1.556 1.00 95.19 74 ARG A CA 1
ATOM 525 C C . ARG A 1 74 ? 1.951 1.968 -1.355 1.00 95.19 74 ARG A C 1
ATOM 527 O O . ARG A 1 74 ? 1.371 1.329 -2.232 1.00 95.19 74 ARG A O 1
ATOM 534 N N . ALA A 1 75 ? 2.428 1.422 -0.253 1.00 95.62 75 ALA A N 1
ATOM 535 C CA . ALA A 1 75 ? 2.500 0.003 -0.006 1.00 95.62 75 ALA A CA 1
ATOM 536 C C . ALA A 1 75 ? 1.977 -0.293 1.385 1.00 95.62 75 ALA A C 1
ATOM 538 O O . ALA A 1 75 ? 1.956 0.602 2.212 1.00 95.62 75 ALA A O 1
ATOM 539 N N . ALA A 1 76 ? 1.631 -1.545 1.637 1.00 95.88 76 ALA A N 1
ATOM 540 C CA . ALA A 1 76 ? 1.332 -2.067 2.955 1.00 95.88 76 ALA A CA 1
ATOM 541 C C . ALA A 1 76 ? 1.990 -3.440 3.102 1.00 95.88 76 ALA A C 1
ATOM 543 O O . ALA A 1 76 ? 2.086 -4.198 2.133 1.00 95.88 76 ALA A O 1
ATOM 544 N N . TYR A 1 77 ? 2.411 -3.771 4.317 1.00 95.75 77 TYR A N 1
ATOM 545 C CA . TYR A 1 77 ? 2.777 -5.138 4.670 1.00 95.75 77 TYR A CA 1
ATOM 546 C C . TYR A 1 77 ? 1.553 -5.832 5.249 1.00 95.75 77 TYR A C 1
ATOM 548 O O . TYR A 1 77 ? 0.930 -5.312 6.172 1.00 95.75 77 TYR A O 1
ATOM 556 N N . LEU A 1 78 ? 1.177 -6.990 4.704 1.00 95.75 78 LEU A N 1
ATOM 557 C CA . LEU A 1 78 ? 0.004 -7.716 5.200 1.00 95.75 78 LEU A CA 1
ATOM 558 C C . LEU A 1 78 ? 0.270 -8.443 6.512 1.00 95.75 78 LEU A C 1
ATOM 560 O O . LEU A 1 78 ? -0.680 -8.782 7.220 1.00 95.75 78 LEU A O 1
ATOM 564 N N . LYS A 1 79 ? 1.543 -8.679 6.830 1.00 94.75 79 LYS A N 1
ATOM 565 C CA . LYS A 1 79 ? 1.988 -9.297 8.071 1.00 94.75 79 LYS A CA 1
ATOM 566 C C . LYS A 1 79 ? 3.148 -8.494 8.650 1.00 94.75 79 LYS A C 1
ATOM 568 O O . LYS A 1 79 ? 4.060 -8.133 7.910 1.00 94.75 79 LYS A O 1
ATOM 573 N N . ALA A 1 80 ? 3.114 -8.219 9.947 1.00 93.81 80 ALA A N 1
ATOM 574 C CA . ALA A 1 80 ? 4.238 -7.624 10.664 1.00 93.81 80 ALA A CA 1
ATOM 575 C C . ALA A 1 80 ? 4.244 -8.059 12.137 1.00 93.81 80 ALA A C 1
ATOM 577 O O . ALA A 1 80 ? 3.274 -8.659 12.593 1.00 93.81 80 ALA A O 1
ATOM 578 N N . GLY A 1 81 ? 5.337 -7.843 12.859 1.00 92.50 81 GLY A N 1
ATOM 579 C CA . GLY A 1 81 ? 5.451 -8.231 14.267 1.00 92.50 81 GLY A CA 1
ATOM 580 C C . GLY A 1 81 ? 6.888 -8.210 14.775 1.00 92.50 81 GLY A C 1
ATOM 581 O O . GLY A 1 81 ? 7.838 -8.175 13.991 1.00 92.50 81 GLY A O 1
ATOM 582 N N . LEU A 1 82 ? 7.057 -8.221 16.092 1.00 91.06 82 LEU A N 1
ATOM 583 C CA . LEU A 1 82 ? 8.356 -8.216 16.748 1.00 91.06 82 LEU A CA 1
ATOM 584 C C . LEU A 1 82 ? 8.983 -9.617 16.684 1.00 91.06 82 LEU A C 1
ATOM 586 O O . LEU A 1 82 ? 8.414 -10.602 17.152 1.00 91.06 82 LEU A O 1
ATOM 590 N N . GLY A 1 83 ? 10.145 -9.723 16.038 1.00 88.31 83 GLY A N 1
ATOM 591 C CA . GLY A 1 83 ? 10.891 -10.972 15.852 1.00 88.31 83 GLY A CA 1
ATOM 592 C C . GLY A 1 83 ? 10.250 -12.003 14.915 1.00 88.31 83 GLY A C 1
ATOM 593 O O . GLY A 1 83 ? 10.887 -12.999 14.589 1.00 88.31 83 GLY A O 1
ATOM 594 N N . SER A 1 84 ? 8.993 -11.812 14.505 1.00 90.00 84 SER A N 1
ATOM 595 C CA . SER A 1 84 ? 8.370 -12.536 13.393 1.00 90.00 84 SER A CA 1
ATOM 596 C C . SER A 1 84 ? 7.093 -11.824 12.918 1.00 90.00 84 SER A C 1
ATOM 598 O O . SER A 1 84 ? 6.405 -11.192 13.718 1.00 90.00 84 SER A O 1
ATOM 600 N N . PRO A 1 85 ? 6.712 -11.934 11.633 1.00 91.69 85 PRO A N 1
ATOM 601 C CA . PRO A 1 85 ? 5.559 -11.227 11.082 1.00 91.69 85 PRO A CA 1
ATOM 602 C C . PRO A 1 85 ? 4.241 -11.982 11.353 1.00 91.69 85 PRO A C 1
ATOM 604 O O . PRO A 1 85 ? 3.659 -12.593 10.453 1.00 91.69 85 PRO A O 1
ATOM 607 N N . TYR A 1 86 ? 3.746 -11.981 12.595 1.00 92.00 86 TYR A N 1
ATOM 608 C CA . TYR A 1 86 ? 2.525 -12.717 12.967 1.00 92.00 86 TYR A CA 1
ATOM 609 C C . TYR A 1 86 ? 1.252 -11.869 13.034 1.00 92.00 86 TYR A C 1
ATOM 611 O O . TYR A 1 86 ? 0.172 -12.417 12.780 1.00 92.00 86 TYR A O 1
ATOM 619 N N . TRP A 1 87 ? 1.325 -10.560 13.269 1.00 94.81 87 TRP A N 1
ATOM 620 C CA . TRP A 1 87 ? 0.140 -9.704 13.245 1.00 94.81 87 TRP A CA 1
ATOM 621 C C . TRP A 1 87 ? -0.336 -9.477 11.807 1.00 94.81 87 TRP A C 1
ATOM 623 O O . TRP A 1 87 ? 0.447 -9.031 10.965 1.00 94.81 87 TRP A O 1
ATOM 633 N N . PRO A 1 88 ? -1.603 -9.782 11.471 1.00 95.81 88 PRO A N 1
ATOM 634 C CA . PRO A 1 88 ? -2.179 -9.339 10.207 1.00 95.81 88 PRO A CA 1
ATOM 635 C C . PRO A 1 88 ? -2.315 -7.814 10.209 1.00 95.81 88 PRO A C 1
ATOM 637 O O . PRO A 1 88 ? -2.568 -7.223 11.254 1.00 95.81 88 PRO A O 1
ATOM 640 N N . ALA A 1 89 ? -2.208 -7.165 9.052 1.00 95.75 89 ALA A N 1
ATOM 641 C CA . ALA A 1 89 ? -2.607 -5.762 8.933 1.00 95.75 89 ALA A CA 1
ATOM 642 C C . ALA A 1 89 ? -4.077 -5.580 9.349 1.00 95.75 89 ALA A C 1
ATOM 644 O O . ALA A 1 89 ? -4.897 -6.461 9.083 1.00 95.75 89 ALA A O 1
ATOM 645 N N . LEU A 1 90 ? -4.447 -4.445 9.943 1.00 95.06 90 LEU A N 1
ATOM 646 C CA . LEU A 1 90 ? -5.808 -4.200 10.435 1.00 95.06 90 LEU A CA 1
ATOM 647 C C . LEU A 1 90 ? -6.867 -4.391 9.337 1.00 95.06 90 LEU A C 1
ATOM 649 O O . LEU A 1 90 ? -7.880 -5.057 9.558 1.00 95.06 90 LEU A O 1
ATOM 653 N N . GLY A 1 91 ? -6.607 -3.890 8.125 1.00 94.19 91 GLY A N 1
ATOM 654 C CA . GLY A 1 91 ? -7.474 -4.126 6.966 1.00 94.19 91 GLY A CA 1
ATOM 655 C C . GLY A 1 91 ? -7.612 -5.612 6.598 1.00 94.19 91 GLY A C 1
ATOM 656 O O . GLY A 1 91 ? -8.705 -6.063 6.257 1.00 94.19 91 GLY A O 1
ATOM 657 N N . LEU A 1 92 ? -6.541 -6.403 6.727 1.00 95.25 92 LEU A N 1
ATOM 658 C CA . LEU A 1 92 ? -6.589 -7.855 6.518 1.00 95.25 92 LEU A CA 1
ATOM 659 C C . LEU A 1 92 ? -7.365 -8.560 7.641 1.00 95.25 92 LEU A C 1
ATOM 661 O O . LEU A 1 92 ? -8.185 -9.426 7.350 1.00 95.25 92 LEU A O 1
ATOM 665 N N . ALA A 1 93 ? -7.151 -8.174 8.900 1.00 95.00 93 ALA A N 1
ATOM 666 C CA . ALA A 1 93 ? -7.865 -8.724 10.051 1.00 95.00 93 ALA A CA 1
ATOM 667 C C . ALA A 1 93 ? -9.385 -8.518 9.917 1.00 95.00 93 ALA A C 1
ATOM 669 O O . ALA A 1 93 ? -10.167 -9.449 10.106 1.00 95.00 93 ALA A O 1
ATOM 670 N N . LEU A 1 94 ? -9.808 -7.317 9.504 1.00 94.56 94 LEU A N 1
ATOM 671 C CA . LEU A 1 94 ? -11.211 -7.001 9.222 1.00 94.56 94 LEU A CA 1
ATOM 672 C C . LEU A 1 94 ? -11.785 -7.843 8.077 1.00 94.56 94 LEU A C 1
ATOM 674 O O . LEU A 1 94 ? -12.917 -8.319 8.176 1.00 94.56 94 LEU A O 1
ATOM 678 N N . LEU A 1 95 ? -11.013 -8.049 7.006 1.00 94.19 95 LEU A N 1
ATOM 679 C CA . LEU A 1 95 ? -11.425 -8.907 5.897 1.00 94.19 95 LEU A CA 1
ATOM 680 C C . LEU A 1 95 ? -11.581 -10.365 6.349 1.00 94.19 95 LEU A C 1
ATOM 682 O O . LEU A 1 95 ? -12.547 -11.018 5.970 1.00 94.19 95 LEU A O 1
ATOM 686 N N . GLN A 1 96 ? -10.677 -10.863 7.193 1.00 92.62 96 GLN A N 1
ATOM 687 C CA . GLN A 1 96 ? -10.700 -12.237 7.704 1.00 92.62 96 GLN A CA 1
ATOM 688 C C . GLN A 1 96 ? -11.872 -12.510 8.658 1.00 92.62 96 GLN A C 1
ATOM 690 O O . GLN A 1 96 ? -12.378 -13.631 8.681 1.00 92.62 96 GLN A O 1
ATOM 695 N N . LEU A 1 97 ? -12.349 -11.499 9.395 1.00 91.69 97 LEU A N 1
ATOM 696 C CA . LEU A 1 97 ? -13.562 -11.606 10.221 1.00 91.69 97 LEU A CA 1
ATOM 697 C C . LEU A 1 97 ? -14.835 -11.853 9.395 1.00 91.69 97 LEU A C 1
ATOM 699 O O . LEU A 1 97 ? -15.799 -12.441 9.894 1.00 91.69 97 LEU A O 1
ATOM 703 N N . ASP A 1 98 ? -14.861 -11.377 8.151 1.00 89.69 98 ASP A N 1
ATOM 704 C CA . ASP A 1 98 ? -15.969 -11.593 7.217 1.00 89.69 98 ASP A CA 1
ATOM 705 C C . ASP A 1 98 ? -15.733 -12.828 6.332 1.00 89.69 98 ASP A C 1
ATOM 707 O O . ASP A 1 98 ? -16.636 -13.632 6.105 1.00 89.69 98 ASP A O 1
ATOM 711 N N . GLN A 1 99 ? -14.492 -13.015 5.877 1.00 89.75 99 GLN A N 1
ATOM 712 C CA . GLN A 1 99 ? -14.075 -14.044 4.927 1.00 89.75 99 GLN A CA 1
ATOM 713 C C . GLN A 1 99 ? -12.839 -14.793 5.451 1.00 89.75 99 GLN A C 1
ATOM 715 O O . GLN A 1 99 ? -11.714 -14.497 5.041 1.00 89.75 99 GLN A O 1
ATOM 720 N N . PRO A 1 100 ? -13.014 -15.825 6.300 1.00 83.00 100 PRO A N 1
ATOM 721 C CA . PRO A 1 100 ? -11.895 -16.569 6.889 1.00 83.00 100 PRO A CA 1
ATOM 722 C C . PRO A 1 100 ? -10.951 -17.194 5.849 1.00 83.00 100 PRO A C 1
ATOM 724 O O . PRO A 1 100 ? -9.756 -17.345 6.089 1.00 83.00 100 PRO A O 1
ATOM 727 N N . ALA A 1 101 ? -11.474 -17.521 4.661 1.00 78.19 101 ALA A N 1
ATOM 728 C CA . ALA A 1 101 ? -10.708 -18.087 3.551 1.00 78.19 101 ALA A CA 1
ATOM 729 C C . ALA A 1 101 ? -9.738 -17.092 2.883 1.00 78.19 101 ALA A C 1
ATOM 731 O O . ALA A 1 101 ? -8.830 -17.525 2.179 1.00 78.19 101 ALA A O 1
ATOM 732 N N . ALA A 1 102 ? -9.855 -15.783 3.144 1.00 75.00 102 ALA A N 1
ATOM 733 C CA . ALA A 1 102 ? -8.891 -14.780 2.678 1.00 75.00 102 ALA A CA 1
ATOM 734 C C . ALA A 1 102 ? -7.475 -14.976 3.276 1.00 75.00 102 ALA A C 1
ATOM 736 O O . ALA A 1 102 ? -6.549 -14.241 2.947 1.00 75.00 102 ALA A O 1
ATOM 737 N N . ALA A 1 103 ? -7.299 -15.966 4.159 1.00 60.22 103 ALA A N 1
ATOM 738 C CA . ALA A 1 103 ? -6.069 -16.278 4.870 1.00 60.22 103 ALA A CA 1
ATOM 739 C C . ALA A 1 103 ? -5.034 -17.120 4.096 1.00 60.22 103 ALA A C 1
ATOM 741 O O . ALA A 1 103 ? -3.920 -17.262 4.603 1.00 60.22 103 ALA A O 1
ATOM 742 N N . SER A 1 104 ? -5.330 -17.707 2.923 1.00 71.19 104 SER A N 1
ATOM 743 C CA . SER A 1 104 ? -4.309 -18.506 2.217 1.00 71.19 104 SER A CA 1
ATOM 744 C C . SER A 1 104 ? -4.550 -18.782 0.725 1.00 71.19 104 SER A C 1
ATOM 746 O O . SER A 1 104 ? -5.628 -19.252 0.365 1.00 71.19 104 SER A O 1
ATOM 748 N N . PRO A 1 105 ? -3.513 -18.631 -0.126 1.00 83.31 105 PRO A N 1
ATOM 749 C CA . PRO A 1 105 ? -2.248 -17.944 0.155 1.00 83.31 105 PRO A CA 1
ATOM 750 C C . PRO A 1 105 ? -2.457 -16.422 0.228 1.00 83.31 105 PRO A C 1
ATOM 752 O O . PRO A 1 105 ? -3.213 -15.856 -0.561 1.00 83.31 105 PRO A O 1
ATOM 755 N N . LEU A 1 106 ? -1.777 -15.752 1.164 1.00 90.81 106 LEU A N 1
ATOM 756 C CA . LEU A 1 106 ? -1.781 -14.289 1.207 1.00 90.81 106 LEU A CA 1
ATOM 757 C C . LEU A 1 106 ? -1.021 -13.727 -0.006 1.00 90.81 106 LEU A C 1
ATOM 759 O O . LEU A 1 106 ? 0.070 -14.219 -0.313 1.00 90.81 106 LEU A O 1
ATOM 763 N N . PRO A 1 107 ? -1.549 -12.689 -0.679 1.00 91.50 107 PRO A N 1
ATOM 764 C CA . PRO A 1 107 ? -0.819 -12.006 -1.736 1.00 91.50 107 PRO A CA 1
ATOM 765 C C . PRO A 1 107 ? 0.374 -11.231 -1.158 1.00 91.50 107 PRO A C 1
ATOM 767 O O . PRO A 1 107 ? 0.474 -11.010 0.048 1.00 91.50 107 PRO A O 1
ATOM 770 N N . GLY A 1 108 ? 1.277 -10.795 -2.028 1.00 92.44 108 GLY A N 1
ATOM 771 C CA . GLY A 1 108 ? 2.390 -9.921 -1.662 1.00 92.44 108 GLY A CA 1
ATOM 772 C C . GLY A 1 108 ? 3.756 -10.526 -1.940 1.00 92.44 108 GLY A C 1
ATOM 773 O O . GLY A 1 108 ? 3.919 -11.738 -2.074 1.00 92.44 108 GLY A O 1
ATOM 774 N N . LEU A 1 109 ? 4.746 -9.647 -2.046 1.00 93.12 109 LEU A N 1
ATOM 775 C CA . LEU A 1 109 ? 6.143 -10.034 -2.121 1.00 93.12 109 LEU A CA 1
ATOM 776 C C . LEU A 1 109 ? 6.603 -10.488 -0.735 1.00 93.12 109 LEU A C 1
ATOM 778 O O . LEU A 1 109 ? 6.489 -9.738 0.234 1.00 93.12 109 LEU A O 1
ATOM 782 N N . ARG A 1 110 ? 7.088 -11.727 -0.676 1.00 92.31 110 ARG A N 1
ATOM 783 C CA . ARG A 1 110 ? 7.613 -12.355 0.533 1.00 92.31 110 ARG A CA 1
ATOM 784 C C . ARG A 1 110 ? 9.020 -11.852 0.820 1.00 92.31 110 ARG A C 1
ATOM 786 O O . ARG A 1 110 ? 9.798 -11.633 -0.113 1.00 92.31 110 ARG A O 1
ATOM 793 N N . ASP A 1 111 ? 9.329 -11.689 2.096 1.00 84.06 111 ASP A N 1
ATOM 794 C CA . ASP A 1 111 ? 10.706 -11.518 2.546 1.00 84.06 111 ASP A CA 1
ATOM 795 C C . ASP A 1 111 ? 11.323 -12.911 2.758 1.00 84.06 111 ASP A C 1
ATOM 797 O O . ASP A 1 111 ? 11.155 -13.532 3.804 1.00 84.06 111 ASP A O 1
ATOM 801 N N . ASP A 1 112 ? 11.962 -13.453 1.716 1.00 69.75 112 ASP A N 1
ATOM 802 C CA . ASP A 1 112 ? 12.529 -14.817 1.713 1.00 69.75 112 ASP A CA 1
ATOM 803 C C . ASP A 1 112 ? 13.893 -14.906 2.431 1.00 69.75 112 ASP A C 1
ATOM 805 O O . ASP A 1 112 ? 14.631 -15.883 2.275 1.00 69.75 112 ASP A O 1
ATOM 809 N N . ASP A 1 113 ? 14.268 -13.877 3.189 1.00 68.88 113 ASP A N 1
ATOM 810 C CA . ASP A 1 113 ? 15.550 -13.818 3.876 1.00 68.88 113 ASP A CA 1
ATOM 811 C C . ASP A 1 113 ? 15.572 -14.835 5.029 1.00 68.88 113 ASP A C 1
ATOM 813 O O . ASP A 1 113 ? 15.057 -14.606 6.120 1.00 68.88 113 ASP A O 1
ATOM 817 N N . SER A 1 114 ? 16.159 -16.007 4.775 1.00 57.38 114 SER A N 1
ATOM 818 C CA . SER A 1 114 ? 16.172 -17.154 5.694 1.00 57.38 114 SER A CA 1
ATOM 819 C C . SER A 1 114 ? 17.091 -16.976 6.908 1.00 57.38 114 SER A C 1
ATOM 821 O O . SER A 1 114 ? 17.310 -17.926 7.662 1.00 57.38 114 SER A O 1
ATOM 823 N N . ASN A 1 115 ? 17.718 -15.809 7.057 1.00 68.56 115 ASN A N 1
ATOM 824 C CA . ASN A 1 115 ? 18.649 -15.549 8.141 1.00 68.56 115 ASN A CA 1
ATOM 825 C C . ASN A 1 115 ? 17.854 -15.205 9.411 1.00 68.56 115 ASN A C 1
ATOM 827 O O . ASN A 1 115 ? 17.033 -14.290 9.352 1.00 68.56 115 ASN A O 1
ATOM 831 N N . PRO A 1 116 ? 18.068 -15.892 10.552 1.00 63.94 116 PRO A N 1
ATOM 832 C CA . PRO A 1 116 ? 17.387 -15.553 11.794 1.00 63.94 116 PRO A CA 1
ATOM 833 C C . PRO A 1 116 ? 17.666 -14.093 12.150 1.00 63.94 116 PRO A C 1
ATOM 835 O O . PRO A 1 116 ? 18.805 -13.694 12.413 1.00 63.94 116 PRO A O 1
ATOM 838 N N . ARG A 1 117 ? 16.608 -13.290 12.107 1.00 75.75 117 ARG A N 1
ATOM 839 C CA . ARG A 1 117 ? 16.642 -11.880 12.469 1.00 75.75 117 ARG A CA 1
ATOM 840 C C . ARG A 1 117 ? 16.571 -11.742 13.986 1.00 75.75 117 ARG A C 1
ATOM 842 O O . ARG A 1 117 ? 16.266 -12.682 14.720 1.00 75.75 117 ARG A O 1
ATOM 849 N N . SER A 1 118 ? 16.956 -10.563 14.467 1.00 81.25 118 SER A N 1
ATOM 850 C CA . SER A 1 118 ? 16.911 -10.262 15.897 1.00 81.25 118 SER A CA 1
ATOM 851 C C . SER A 1 118 ? 15.464 -10.351 16.393 1.00 81.25 118 SER A C 1
ATOM 853 O O . SER A 1 118 ? 14.602 -9.722 15.781 1.00 81.25 118 SER A O 1
ATOM 855 N N . PRO A 1 119 ? 15.191 -11.016 17.531 1.00 82.81 119 PRO A N 1
ATOM 856 C CA . PRO A 1 119 ? 13.846 -11.073 18.105 1.00 82.81 119 PRO A CA 1
ATOM 857 C C . PRO A 1 119 ? 13.323 -9.696 18.544 1.00 82.81 119 PRO A C 1
ATOM 859 O O . PRO A 1 119 ? 12.158 -9.569 18.886 1.00 82.81 119 PRO A O 1
ATOM 862 N N . TYR A 1 120 ? 14.177 -8.669 18.534 1.00 83.56 120 TYR A N 1
ATOM 863 C CA . TYR A 1 120 ? 13.842 -7.282 18.858 1.00 83.56 120 TYR A CA 1
ATOM 864 C C . TYR A 1 120 ? 13.614 -6.406 17.617 1.00 83.56 120 TYR A C 1
ATOM 866 O O . TYR A 1 120 ? 13.494 -5.188 17.734 1.00 83.56 120 TYR A O 1
ATOM 874 N N . LEU A 1 121 ? 13.630 -6.989 16.414 1.00 86.94 121 LEU A N 1
ATOM 875 C CA . LEU A 1 121 ? 13.387 -6.260 15.175 1.00 86.94 121 LEU A CA 1
ATOM 876 C C . LEU A 1 121 ? 11.911 -6.355 14.791 1.00 86.94 121 LEU A C 1
ATOM 878 O O . LEU A 1 121 ? 11.322 -7.430 14.837 1.00 86.94 121 LEU A O 1
ATOM 882 N N . TRP A 1 122 ? 11.333 -5.237 14.358 1.00 88.81 122 TRP A N 1
ATOM 883 C CA . TRP A 1 122 ? 10.022 -5.242 13.719 1.00 88.81 122 TRP A CA 1
ATOM 884 C C . TRP A 1 122 ? 10.132 -5.842 12.315 1.00 88.81 122 TRP A C 1
ATOM 886 O O . TRP A 1 122 ? 10.665 -5.221 11.390 1.00 88.81 122 TRP A O 1
ATOM 896 N N . GLU A 1 123 ? 9.661 -7.074 12.173 1.00 91.25 123 GLU A N 1
ATOM 897 C CA . GLU A 1 123 ? 9.649 -7.810 10.920 1.00 91.25 123 GLU A CA 1
ATOM 898 C C . GLU A 1 123 ? 8.366 -7.561 10.146 1.00 91.25 123 GLU A C 1
ATOM 900 O O . GLU A 1 123 ? 7.298 -7.337 10.709 1.00 91.25 123 GLU A O 1
ATOM 905 N N . ARG A 1 124 ? 8.486 -7.595 8.822 1.00 92.88 124 ARG A N 1
ATOM 906 C CA . ARG A 1 124 ? 7.444 -7.225 7.872 1.00 92.88 124 ARG A CA 1
ATOM 907 C C . ARG A 1 124 ? 7.470 -8.209 6.716 1.00 92.88 124 ARG A C 1
ATOM 909 O O . ARG A 1 124 ? 8.542 -8.564 6.241 1.00 92.88 124 ARG A O 1
ATOM 916 N N . ASP A 1 125 ? 6.303 -8.628 6.252 1.00 93.88 125 ASP A N 1
ATOM 917 C CA . ASP A 1 125 ? 6.1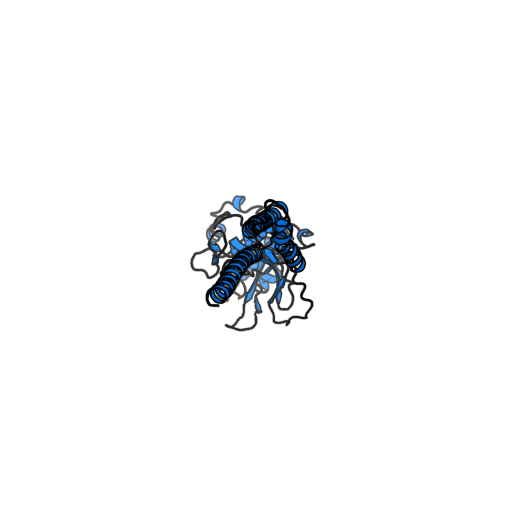75 -9.624 5.193 1.00 93.88 125 ASP A CA 1
ATOM 918 C C . ASP A 1 125 ? 4.902 -9.386 4.367 1.00 93.88 125 ASP A C 1
ATOM 920 O O . ASP A 1 125 ? 4.014 -8.611 4.746 1.00 93.88 125 ASP A O 1
ATOM 924 N N . ASN A 1 126 ? 4.815 -10.047 3.212 1.00 94.69 126 ASN A N 1
ATOM 925 C CA . ASN A 1 126 ? 3.713 -9.919 2.265 1.00 94.69 126 ASN A CA 1
ATOM 926 C C . ASN A 1 126 ? 3.496 -8.456 1.831 1.00 94.69 126 ASN A C 1
ATOM 928 O O . ASN A 1 126 ? 2.423 -7.881 2.018 1.00 94.69 126 ASN A O 1
ATOM 932 N N . LEU A 1 127 ? 4.526 -7.847 1.238 1.00 95.56 127 LEU A N 1
ATOM 933 C CA . LEU A 1 127 ? 4.458 -6.481 0.720 1.00 95.56 127 LEU A CA 1
ATOM 934 C C . LEU A 1 127 ? 3.515 -6.400 -0.489 1.00 95.56 127 LEU A C 1
ATOM 936 O O . LEU A 1 127 ? 3.756 -7.034 -1.521 1.00 95.56 127 LEU A O 1
ATOM 940 N N . VAL A 1 128 ? 2.495 -5.554 -0.398 1.00 96.38 128 VAL A N 1
ATOM 941 C CA . VAL A 1 128 ? 1.587 -5.215 -1.501 1.00 96.38 128 VAL A CA 1
ATOM 942 C C . VAL A 1 128 ? 1.607 -3.714 -1.759 1.00 96.38 128 VAL A C 1
ATOM 944 O O . VAL A 1 128 ? 1.786 -2.922 -0.840 1.00 96.38 128 VAL A O 1
ATOM 947 N N . LEU A 1 129 ? 1.410 -3.306 -3.008 1.00 96.12 129 LEU A N 1
ATOM 948 C CA . LEU A 1 129 ? 1.138 -1.918 -3.364 1.00 96.12 129 LEU A CA 1
ATOM 949 C C . LEU A 1 129 ? -0.376 -1.677 -3.359 1.00 96.12 129 LEU A C 1
ATOM 951 O O . LEU A 1 129 ? -1.159 -2.528 -3.796 1.00 96.12 129 LEU A O 1
ATOM 955 N N . LEU A 1 130 ? -0.777 -0.517 -2.848 1.00 95.12 130 LEU A N 1
ATOM 956 C CA . LEU A 1 130 ? -2.178 -0.155 -2.672 1.00 95.12 130 LEU A CA 1
ATOM 957 C C . LEU A 1 130 ? -2.786 0.384 -3.963 1.00 95.12 130 LEU A C 1
ATOM 959 O O . LEU A 1 130 ? -2.163 1.166 -4.685 1.00 95.12 130 LEU A O 1
ATOM 963 N N . HIS A 1 131 ? -4.040 0.009 -4.215 1.00 94.12 131 HIS A N 1
ATOM 964 C CA . HIS A 1 131 ? -4.868 0.664 -5.217 1.00 94.12 131 HIS A CA 1
ATOM 965 C C . HIS A 1 131 ? -5.821 1.623 -4.504 1.00 94.12 131 HIS A C 1
ATOM 967 O O . HIS A 1 131 ? -6.881 1.224 -4.021 1.00 94.12 131 HIS A O 1
ATOM 973 N N . TYR A 1 132 ? -5.412 2.888 -4.409 1.00 95.31 132 TYR A N 1
ATOM 974 C CA . TYR A 1 132 ? -6.200 3.920 -3.742 1.00 95.31 132 TYR A CA 1
ATOM 975 C C . TYR A 1 132 ? -7.541 4.133 -4.446 1.00 95.31 132 TYR A C 1
ATOM 977 O O . TYR A 1 132 ? -7.594 4.291 -5.666 1.00 95.31 132 TYR A O 1
ATOM 985 N N . ALA A 1 133 ? -8.622 4.176 -3.667 1.00 94.56 133 ALA A N 1
ATOM 986 C CA . ALA A 1 133 ? -9.965 4.452 -4.167 1.00 94.56 133 ALA A CA 1
ATOM 987 C C . ALA A 1 133 ? -10.087 5.875 -4.747 1.00 94.56 133 ALA A C 1
ATOM 989 O O . ALA A 1 133 ? -10.888 6.101 -5.654 1.00 94.56 133 ALA A O 1
ATOM 990 N N . GLY A 1 134 ? -9.275 6.808 -4.249 1.00 93.88 134 GLY A N 1
ATOM 991 C CA . GLY A 1 134 ? -9.230 8.204 -4.668 1.00 93.88 134 GLY A CA 1
ATOM 992 C C . GLY A 1 134 ? -8.553 9.085 -3.609 1.00 93.88 134 GLY A C 1
ATOM 993 O O . GLY A 1 134 ? -7.935 8.543 -2.689 1.00 93.88 134 GLY A O 1
ATOM 994 N N . PRO A 1 135 ? -8.645 10.423 -3.739 1.00 92.88 135 PRO A N 1
ATOM 995 C CA . PRO A 1 135 ? -8.120 11.372 -2.754 1.00 92.88 135 PRO A CA 1
ATOM 996 C C . PRO A 1 135 ? -8.874 11.297 -1.414 1.00 92.88 135 PRO A C 1
ATOM 998 O O . PRO A 1 135 ? -9.831 10.531 -1.271 1.00 92.88 135 PRO A O 1
ATOM 1001 N N . ASP A 1 136 ? -8.461 12.124 -0.451 1.00 89.75 136 ASP A N 1
ATOM 1002 C CA . ASP A 1 136 ? -9.143 12.281 0.840 1.00 89.75 136 ASP A CA 1
ATOM 1003 C C . ASP A 1 136 ? -10.663 12.448 0.684 1.00 89.75 136 ASP A C 1
ATOM 1005 O O . ASP A 1 136 ? -11.141 13.208 -0.163 1.00 89.75 136 ASP A O 1
ATOM 1009 N N . GLY A 1 137 ? -11.427 11.710 1.489 1.00 89.56 137 GLY A N 1
ATOM 1010 C CA . GLY A 1 137 ? -12.892 11.751 1.473 1.00 89.56 137 GLY A CA 1
ATOM 1011 C C . GLY A 1 137 ? -13.538 10.837 0.429 1.00 89.56 137 GLY A C 1
ATOM 1012 O O . GLY A 1 137 ? -14.736 10.952 0.165 1.00 89.56 137 GLY A O 1
ATOM 1013 N N . SER A 1 138 ? -12.779 9.901 -0.148 1.00 93.25 138 SER A N 1
ATOM 1014 C CA . SER A 1 138 ? -13.317 8.882 -1.064 1.00 93.25 138 SER A CA 1
ATOM 1015 C C . SER A 1 138 ? -14.250 7.884 -0.368 1.00 93.25 138 SER A C 1
ATOM 1017 O O . SER A 1 138 ? -15.078 7.243 -1.020 1.00 93.25 138 SER A O 1
ATOM 1019 N N . PHE A 1 139 ? -14.142 7.756 0.956 1.00 93.81 139 PHE A N 1
ATOM 1020 C CA . PHE A 1 139 ? -15.044 6.961 1.785 1.00 93.81 139 PHE A CA 1
ATOM 1021 C C . PHE A 1 139 ? -16.010 7.872 2.549 1.00 93.81 139 PHE A C 1
ATOM 1023 O O . PHE A 1 139 ? -15.639 8.951 3.005 1.00 93.81 139 PHE A O 1
ATOM 1030 N N . GLY A 1 140 ? -17.261 7.432 2.719 1.00 92.56 140 GLY A N 1
ATOM 1031 C CA . GLY A 1 140 ? -18.252 8.183 3.494 1.00 92.56 140 GLY A CA 1
ATOM 1032 C C . GLY A 1 140 ? -17.827 8.336 4.957 1.00 92.56 140 GLY A C 1
ATOM 1033 O O . GLY A 1 140 ? -17.434 7.357 5.589 1.00 92.56 140 GLY A O 1
ATOM 1034 N N . ARG A 1 141 ? -17.933 9.556 5.495 1.00 92.19 141 ARG A N 1
ATOM 1035 C CA . ARG A 1 141 ? -17.541 9.901 6.869 1.00 92.19 141 ARG A CA 1
ATOM 1036 C C . ARG A 1 141 ? -18.729 10.419 7.659 1.00 92.19 141 ARG A C 1
ATOM 1038 O O . ARG A 1 141 ? -19.564 11.147 7.130 1.00 92.19 141 ARG A O 1
ATOM 1045 N N . VAL A 1 142 ? -18.761 10.065 8.936 1.00 93.31 142 VAL A N 1
ATOM 1046 C CA . VAL A 1 142 ? -19.684 10.616 9.929 1.00 93.31 142 VAL A CA 1
ATOM 1047 C C . VAL A 1 142 ? -18.908 10.890 11.212 1.00 93.31 142 VAL A C 1
ATOM 1049 O O . VAL A 1 142 ? -17.949 10.180 11.518 1.00 93.31 142 VAL A O 1
ATOM 1052 N N . SER A 1 143 ? -19.302 11.924 11.949 1.00 92.25 143 SER A N 1
ATOM 1053 C CA . SER A 1 143 ? -18.713 12.252 13.249 1.00 92.25 143 SER A CA 1
ATOM 1054 C C . SER A 1 143 ? -19.023 11.144 14.257 1.00 92.25 143 SER A C 1
ATOM 1056 O O . SER A 1 143 ? -20.168 10.712 14.384 1.00 92.25 143 SER A O 1
ATOM 1058 N N . TYR A 1 144 ? -18.003 10.682 14.985 1.00 91.25 144 TYR A N 1
ATOM 1059 C CA . TYR A 1 144 ? -18.189 9.691 16.046 1.00 91.25 144 TYR A CA 1
ATOM 1060 C C . TYR A 1 144 ? -19.086 10.230 17.171 1.00 91.25 144 TYR A C 1
ATOM 1062 O O . TYR A 1 144 ? -19.935 9.496 17.673 1.00 91.25 144 TYR A O 1
ATOM 1070 N N . ALA A 1 145 ? -18.958 11.517 17.512 1.00 92.12 145 ALA A N 1
ATOM 1071 C CA . ALA A 1 145 ? -19.813 12.168 18.503 1.00 92.12 145 ALA A CA 1
ATOM 1072 C C . ALA A 1 145 ? -21.283 12.176 18.052 1.00 92.12 145 ALA A C 1
ATOM 1074 O O . ALA A 1 145 ? -22.156 11.757 18.803 1.00 92.12 145 ALA A O 1
ATOM 1075 N N . ASP A 1 146 ? -21.550 12.513 16.788 1.00 94.19 146 ASP A N 1
ATOM 1076 C CA . ASP A 1 146 ? -22.911 12.547 16.235 1.00 94.19 146 ASP A CA 1
ATOM 1077 C C . ASP A 1 146 ? -23.551 11.146 16.210 1.00 94.19 146 ASP A C 1
ATOM 1079 O O . ASP A 1 146 ? -24.770 11.005 16.337 1.00 94.19 146 ASP A O 1
ATOM 1083 N N . VAL A 1 147 ? -22.741 10.089 16.048 1.00 93.88 147 VAL A N 1
ATOM 1084 C CA . VAL A 1 147 ? -23.198 8.695 16.171 1.00 93.88 147 VAL A CA 1
ATOM 1085 C C . VAL A 1 147 ? -23.586 8.375 17.616 1.00 93.88 147 VAL A C 1
ATOM 1087 O O . VAL A 1 147 ? -24.629 7.754 17.826 1.00 93.88 147 VAL A O 1
ATOM 1090 N N . LEU A 1 148 ? -22.785 8.796 18.601 1.00 90.94 148 LEU A N 1
ATOM 1091 C CA . LEU A 1 148 ? -23.095 8.599 20.023 1.00 90.94 148 LEU A CA 1
ATOM 1092 C C . LEU A 1 148 ? -24.337 9.386 20.462 1.00 90.94 148 LEU A C 1
ATOM 1094 O O . LEU A 1 148 ? -25.156 8.854 21.210 1.00 90.94 148 LEU A O 1
ATOM 1098 N N . ASP A 1 149 ? -24.521 10.592 19.929 1.00 95.25 149 ASP A N 1
ATOM 1099 C CA . ASP A 1 149 ? -25.684 11.449 20.186 1.00 95.25 149 ASP A CA 1
ATOM 1100 C C . ASP A 1 149 ? -26.951 10.995 19.434 1.00 95.25 149 ASP A C 1
ATOM 1102 O O . ASP A 1 149 ? -28.019 11.592 19.576 1.00 95.25 149 ASP A O 1
ATOM 1106 N N . GLY A 1 150 ? -26.859 9.945 18.610 1.00 93.69 150 GLY A N 1
ATOM 1107 C CA . GLY A 1 150 ? -27.989 9.398 17.858 1.00 93.69 150 GLY A CA 1
ATOM 1108 C C . GLY A 1 150 ? -28.453 10.266 16.682 1.00 93.69 150 GLY A C 1
ATOM 1109 O O . GLY A 1 150 ? -29.554 10.065 16.170 1.00 93.69 150 GLY A O 1
ATOM 1110 N N . GLN A 1 151 ? -27.627 11.214 16.232 1.00 95.69 151 GLN A N 1
ATOM 1111 C CA . GLN A 1 151 ? -27.933 12.109 15.110 1.00 95.69 151 GLN A CA 1
ATOM 1112 C C . GLN A 1 151 ? -27.721 11.434 13.744 1.00 95.69 151 GLN A C 1
ATOM 1114 O O . GLN A 1 151 ? -28.264 11.874 12.730 1.00 95.69 151 GLN A O 1
ATOM 1119 N N . VAL A 1 152 ? -26.955 10.339 13.705 1.00 95.56 152 VAL A N 1
ATOM 1120 C CA . VAL A 1 152 ? -26.676 9.571 12.485 1.00 95.56 152 VAL A CA 1
ATOM 1121 C C . VAL A 1 152 ? -27.678 8.417 12.328 1.00 95.56 152 VAL A C 1
ATOM 1123 O O . VAL A 1 152 ? -27.749 7.542 13.195 1.00 95.56 152 VAL A O 1
ATOM 1126 N N . PRO A 1 153 ? -28.424 8.333 11.206 1.00 94.56 153 PRO A N 1
ATOM 1127 C CA . PRO A 1 153 ? -29.347 7.230 10.956 1.00 94.56 153 PRO A CA 1
ATOM 1128 C C . PRO A 1 153 ? -28.646 5.856 10.983 1.00 94.56 153 PRO A C 1
ATOM 1130 O O . PRO A 1 153 ? -27.686 5.652 10.233 1.00 94.56 153 PRO A O 1
ATOM 1133 N N . PRO A 1 154 ? -29.155 4.854 11.734 1.00 91.25 154 PRO A N 1
ATOM 1134 C CA . PRO A 1 154 ? -28.533 3.525 11.809 1.00 91.25 154 PRO A CA 1
ATOM 1135 C C . PRO A 1 154 ? -28.393 2.812 10.455 1.00 91.25 154 PRO A C 1
ATOM 1137 O O . PRO A 1 154 ? -27.518 1.963 10.276 1.00 91.25 154 PRO A O 1
ATOM 1140 N N . SER A 1 155 ? -29.241 3.157 9.481 1.00 93.56 155 SER A N 1
ATOM 1141 C CA . SER A 1 155 ? -29.184 2.637 8.110 1.00 93.56 155 SER A CA 1
ATOM 1142 C C . SER A 1 155 ? -27.886 2.992 7.376 1.00 93.56 155 SER A C 1
ATOM 1144 O O . SER A 1 155 ? -27.497 2.259 6.468 1.00 93.56 155 SER A O 1
ATOM 1146 N N . LEU A 1 156 ? -27.193 4.065 7.777 1.00 93.25 156 LEU A N 1
ATOM 1147 C CA . LEU A 1 156 ? -25.899 4.442 7.207 1.00 93.25 156 LEU A CA 1
ATOM 1148 C C . LEU A 1 156 ? -24.764 3.511 7.639 1.00 93.25 156 LEU A C 1
ATOM 1150 O O . LEU A 1 156 ? -23.797 3.378 6.897 1.00 93.25 156 LEU A O 1
ATOM 1154 N N . LEU A 1 157 ? -24.882 2.848 8.791 1.00 93.69 157 LEU A N 1
ATOM 1155 C CA . LEU A 1 157 ? -23.817 2.018 9.370 1.00 93.69 157 LEU A CA 1
ATOM 1156 C C . LEU A 1 157 ? -24.100 0.516 9.246 1.00 93.69 157 LEU A C 1
ATOM 1158 O O . LEU A 1 157 ? -23.182 -0.299 9.157 1.00 93.69 157 LEU A O 1
ATOM 1162 N N . LYS A 1 158 ? -25.378 0.126 9.234 1.00 92.81 158 LYS A N 1
ATOM 1163 C CA . LYS A 1 158 ? -25.782 -1.283 9.243 1.00 92.81 158 LYS A CA 1
ATOM 1164 C C . LYS A 1 158 ? -25.266 -2.034 8.008 1.00 92.81 158 LYS A C 1
ATOM 1166 O O . LYS A 1 158 ? -25.519 -1.635 6.874 1.00 92.81 158 LYS A O 1
ATOM 1171 N N . GLY A 1 159 ? -24.593 -3.164 8.246 1.00 91.25 159 GLY A N 1
ATOM 1172 C CA . GLY A 1 159 ? -24.078 -4.047 7.192 1.00 91.25 159 GLY A CA 1
ATOM 1173 C C . GLY A 1 159 ? -22.855 -3.502 6.448 1.00 91.25 159 GLY A C 1
ATOM 1174 O O . GLY A 1 159 ? -22.548 -3.989 5.364 1.00 91.25 159 GLY A O 1
ATOM 1175 N N . LYS A 1 160 ? -22.178 -2.485 6.994 1.00 92.94 160 LYS A N 1
ATOM 1176 C CA . LYS A 1 160 ? -20.943 -1.925 6.436 1.00 92.94 160 LYS A CA 1
ATOM 1177 C C . LYS A 1 160 ? -19.758 -2.220 7.351 1.00 92.94 160 LYS A C 1
ATOM 1179 O O . LYS A 1 160 ? -19.929 -2.348 8.563 1.00 92.94 160 LYS A O 1
ATOM 1184 N N . TRP A 1 161 ? -18.554 -2.258 6.783 1.00 94.44 161 TRP A N 1
ATOM 1185 C CA . TRP A 1 161 ? -17.344 -2.075 7.580 1.00 94.44 161 TRP A CA 1
ATOM 1186 C C . TRP A 1 161 ? -17.264 -0.615 8.010 1.00 94.44 161 TRP A C 1
ATOM 1188 O O . TRP A 1 161 ? -17.303 0.285 7.172 1.00 94.44 161 TRP A O 1
ATOM 1198 N N . VAL A 1 162 ? -17.173 -0.395 9.317 1.00 94.88 162 VAL A N 1
ATOM 1199 C CA . VAL A 1 162 ? -17.040 0.933 9.912 1.00 94.88 162 VAL A CA 1
ATOM 1200 C C . VAL A 1 162 ? -15.663 1.009 10.548 1.00 94.88 162 VAL A C 1
ATOM 1202 O O . VAL A 1 162 ? -15.362 0.273 11.489 1.00 94.88 162 VAL A O 1
ATOM 1205 N N . LEU A 1 163 ? -14.822 1.886 10.011 1.00 94.31 163 LEU A N 1
ATOM 1206 C CA . LEU A 1 163 ? -13.538 2.215 10.604 1.00 94.31 163 LEU A CA 1
ATOM 1207 C C . LEU A 1 163 ? -13.720 3.501 11.408 1.00 94.31 163 LEU A C 1
ATOM 1209 O O . LEU A 1 163 ? -14.251 4.488 10.906 1.00 94.31 163 LEU A O 1
ATOM 1213 N N . VAL A 1 164 ? -13.320 3.455 12.672 1.00 92.50 164 VAL A N 1
ATOM 1214 C CA . VAL A 1 164 ? -13.382 4.589 13.596 1.00 92.50 164 VAL A CA 1
ATOM 1215 C C . VAL A 1 164 ? -11.951 4.949 13.919 1.00 92.50 164 VAL A C 1
ATOM 1217 O O . VAL A 1 164 ? -11.229 4.089 14.416 1.00 92.50 164 VAL A O 1
ATOM 1220 N N . GLY A 1 165 ? -11.564 6.181 13.635 1.00 88.19 165 GLY A N 1
ATOM 1221 C CA . GLY A 1 165 ? -10.216 6.671 13.853 1.00 88.19 165 GLY A CA 1
ATOM 1222 C C . GLY A 1 165 ? -10.184 8.188 13.826 1.00 88.19 165 GLY A C 1
ATOM 1223 O O . GLY A 1 165 ? -11.188 8.852 13.544 1.00 88.19 165 GLY A O 1
ATOM 1224 N N . ALA A 1 166 ? -9.025 8.726 14.161 1.00 82.44 166 ALA A N 1
ATOM 1225 C CA . ALA A 1 166 ? -8.808 10.154 14.260 1.00 82.44 166 ALA A CA 1
ATOM 1226 C C . ALA A 1 166 ? -8.728 10.775 12.848 1.00 82.44 166 ALA A C 1
ATOM 1228 O O . ALA A 1 166 ? -7.988 10.298 11.996 1.00 82.44 166 ALA A O 1
ATOM 1229 N N . THR A 1 167 ? -9.517 11.820 12.573 1.00 68.19 167 THR A N 1
ATOM 1230 C CA . THR A 1 167 ? -9.576 12.474 11.241 1.00 68.19 167 THR A CA 1
ATOM 1231 C C . THR A 1 167 ? -9.409 13.994 11.278 1.00 68.19 167 THR A C 1
ATOM 1233 O O . THR A 1 167 ? -9.408 14.633 10.231 1.00 68.19 167 THR A O 1
ATOM 1236 N N . ALA A 1 168 ? -9.284 14.590 12.467 1.00 58.50 168 ALA A N 1
ATOM 1237 C CA . ALA A 1 168 ? -9.097 16.029 12.612 1.00 58.50 168 ALA A CA 1
ATOM 1238 C C . ALA A 1 168 ? -7.690 16.476 12.175 1.00 58.50 168 ALA A C 1
ATOM 1240 O O . ALA A 1 168 ? -6.683 15.838 12.491 1.00 58.50 168 ALA A O 1
ATOM 1241 N N . ASP A 1 169 ? -7.652 17.606 11.472 1.00 50.09 169 ASP A N 1
ATOM 1242 C CA . ASP A 1 169 ? -6.427 18.249 11.003 1.00 50.09 169 ASP A CA 1
ATOM 1243 C C . ASP A 1 169 ? -5.541 18.667 12.196 1.00 50.09 169 ASP A C 1
ATOM 1245 O O . ASP A 1 169 ? -6.038 19.182 13.201 1.00 50.09 169 ASP A O 1
ATOM 1249 N N . GLY A 1 170 ? -4.235 18.399 12.119 1.00 40.50 170 GLY A N 1
ATOM 1250 C CA . GLY A 1 170 ? -3.272 18.640 13.207 1.00 40.50 170 GLY A CA 1
ATOM 1251 C C . GLY A 1 170 ? -2.994 17.456 14.146 1.00 40.50 170 GLY A C 1
ATOM 1252 O O . GLY A 1 170 ? -2.123 17.564 15.013 1.00 40.50 170 GLY A O 1
ATOM 1253 N N . MET A 1 171 ? -3.661 16.311 13.972 1.00 53.53 171 MET A N 1
ATOM 1254 C CA . MET A 1 171 ? -3.228 15.058 14.603 1.00 53.53 171 MET A CA 1
ATOM 1255 C C . MET A 1 171 ? -2.068 14.431 13.822 1.00 53.53 171 MET A C 1
ATOM 1257 O O . MET A 1 171 ? -1.976 14.561 12.605 1.00 53.53 171 MET A O 1
ATOM 1261 N N . ARG A 1 172 ? -1.165 13.734 14.525 1.00 57.75 172 ARG A N 1
ATOM 1262 C CA . ARG A 1 172 ? 0.072 13.134 13.976 1.00 57.75 172 ARG A CA 1
ATOM 1263 C C . ARG A 1 172 ? -0.144 11.994 12.965 1.00 57.75 172 ARG A C 1
ATOM 1265 O O . ARG A 1 172 ? 0.830 11.371 12.561 1.00 57.75 172 ARG A O 1
ATOM 1272 N N . ASP A 1 173 ? -1.384 11.753 12.559 1.00 74.25 173 ASP A N 1
ATOM 1273 C CA . ASP A 1 173 ? -1.825 10.609 11.759 1.00 74.25 173 ASP A CA 1
ATOM 1274 C C . ASP A 1 173 ? -2.303 11.026 10.353 1.00 74.25 173 ASP A C 1
ATOM 1276 O O . ASP A 1 173 ? -3.271 10.500 9.807 1.00 74.25 173 ASP A O 1
ATOM 1280 N N . ILE A 1 174 ? -1.650 12.038 9.771 1.00 86.12 174 ILE A N 1
ATOM 1281 C CA . ILE A 1 174 ? -1.845 12.432 8.371 1.00 86.12 174 ILE A C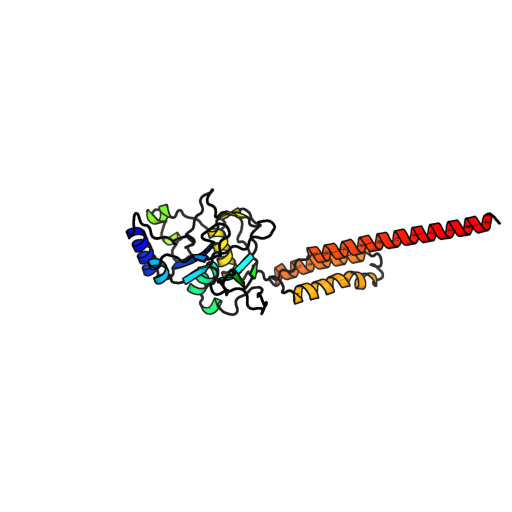A 1
ATOM 1282 C C . ILE A 1 174 ? -0.718 11.824 7.543 1.00 86.12 174 ILE A C 1
ATOM 1284 O O . ILE A 1 174 ? 0.464 12.011 7.840 1.00 86.12 174 ILE A O 1
ATOM 1288 N N . ILE A 1 175 ? -1.096 11.111 6.486 1.00 89.00 175 ILE A N 1
ATOM 1289 C CA . ILE A 1 175 ? -0.189 10.349 5.636 1.00 89.00 175 ILE A CA 1
ATOM 1290 C C . ILE A 1 175 ? -0.192 10.947 4.231 1.00 89.00 175 ILE A C 1
ATOM 1292 O O . ILE A 1 175 ? -1.246 11.103 3.608 1.00 89.00 175 ILE A O 1
ATOM 1296 N N . ASP A 1 176 ? 1.001 11.230 3.708 1.00 93.38 176 ASP A N 1
ATOM 1297 C CA . ASP A 1 176 ? 1.193 11.605 2.309 1.00 93.38 176 ASP A CA 1
ATOM 1298 C C . ASP A 1 176 ? 1.030 10.372 1.410 1.00 93.38 176 ASP A C 1
ATOM 1300 O O . ASP A 1 176 ? 1.734 9.370 1.558 1.00 93.38 176 ASP A O 1
ATOM 1304 N N . THR A 1 177 ? 0.122 10.442 0.438 1.00 94.12 177 THR A N 1
ATOM 1305 C CA . THR A 1 177 ? -0.119 9.374 -0.544 1.00 94.12 177 THR A CA 1
ATOM 1306 C C . THR A 1 177 ? -0.041 9.924 -1.975 1.00 94.12 177 THR A C 1
ATOM 1308 O O . THR A 1 177 ? -0.126 11.139 -2.178 1.00 94.12 177 THR A O 1
ATOM 1311 N N . PRO A 1 178 ? 0.072 9.074 -3.017 1.00 93.38 178 PRO A N 1
ATOM 1312 C CA . PRO A 1 178 ? 0.100 9.531 -4.409 1.00 93.38 178 PRO A CA 1
ATOM 1313 C C . PRO A 1 178 ? -1.139 10.318 -4.852 1.00 93.38 178 PRO A C 1
ATOM 1315 O O . PRO A 1 178 ? -1.096 10.973 -5.890 1.00 93.38 178 PRO A O 1
ATOM 1318 N N . VAL A 1 179 ? -2.241 10.219 -4.105 1.00 95.00 179 VAL A N 1
ATOM 1319 C CA . VAL A 1 179 ? -3.533 10.852 -4.406 1.00 95.00 179 VAL A CA 1
ATOM 1320 C C . VAL A 1 179 ? -3.856 12.022 -3.468 1.00 95.00 179 VAL A C 1
ATOM 1322 O O . VAL A 1 179 ? -4.949 12.574 -3.547 1.00 95.00 179 VAL A O 1
ATOM 1325 N N . GLY A 1 180 ? -2.913 12.428 -2.611 1.00 92.31 180 GLY A N 1
ATOM 1326 C CA . GLY A 1 180 ? -3.068 13.517 -1.644 1.00 92.31 180 GLY A CA 1
ATOM 1327 C C . GLY A 1 180 ? -2.760 13.084 -0.211 1.00 92.31 180 GLY A C 1
ATOM 1328 O O . GLY A 1 180 ? -2.379 11.941 0.043 1.00 92.31 180 GLY A O 1
ATOM 1329 N N . THR A 1 181 ? -2.924 14.002 0.732 1.00 92.00 181 THR A N 1
ATOM 1330 C CA . THR A 1 181 ? -2.835 13.725 2.172 1.00 92.00 181 THR A CA 1
ATOM 1331 C C . THR A 1 181 ? -4.142 13.136 2.675 1.00 92.00 181 THR A C 1
ATOM 1333 O O . THR A 1 181 ? -5.192 13.692 2.364 1.00 92.00 181 THR A O 1
ATOM 1336 N N . MET A 1 182 ? -4.095 12.068 3.469 1.00 92.12 182 MET A N 1
ATOM 1337 C CA . MET A 1 182 ? -5.289 11.476 4.088 1.00 92.12 182 MET A CA 1
ATOM 1338 C C . MET A 1 182 ? -5.018 10.992 5.521 1.00 92.12 182 MET A C 1
ATOM 1340 O O . MET A 1 182 ? -3.862 10.707 5.846 1.00 92.12 182 MET A O 1
ATOM 1344 N N . PRO A 1 183 ? -6.051 10.865 6.374 1.00 91.88 183 PRO A N 1
ATOM 1345 C CA . PRO A 1 183 ? -5.923 10.267 7.704 1.00 91.88 183 PRO A CA 1
ATOM 1346 C C . PRO A 1 183 ? -5.514 8.784 7.666 1.00 91.88 183 PRO A C 1
ATOM 1348 O O . PRO A 1 183 ? -5.909 8.056 6.748 1.00 91.88 183 PRO A O 1
ATOM 1351 N N . GLY A 1 184 ? -4.820 8.304 8.704 1.00 90.25 184 GLY A N 1
ATOM 1352 C CA . GLY A 1 184 ? -4.418 6.899 8.863 1.00 90.25 184 GLY A CA 1
ATOM 1353 C C . GLY A 1 184 ? -5.573 5.911 8.729 1.00 90.25 184 GLY A C 1
ATOM 1354 O O . GLY A 1 184 ? -5.493 4.941 7.968 1.00 90.25 184 GLY A O 1
ATOM 1355 N N . VAL A 1 185 ? -6.720 6.239 9.321 1.00 92.44 185 VAL A N 1
ATOM 1356 C CA . VAL A 1 185 ? -7.934 5.419 9.207 1.00 92.44 185 VAL A CA 1
ATOM 1357 C C . VAL A 1 185 ? -8.433 5.271 7.761 1.00 92.44 185 VAL A C 1
ATOM 1359 O O . VAL A 1 185 ? -8.957 4.219 7.384 1.00 92.44 185 VAL A O 1
ATOM 1362 N N . GLU A 1 186 ? -8.251 6.288 6.912 1.00 94.12 186 GLU A N 1
ATOM 1363 C CA . GLU A 1 186 ? -8.610 6.193 5.494 1.00 94.12 186 GLU A CA 1
ATOM 1364 C C . GLU A 1 186 ? -7.566 5.410 4.695 1.00 94.12 186 GLU A C 1
ATOM 1366 O O . GLU A 1 186 ? -7.912 4.668 3.770 1.00 94.12 186 GLU A O 1
ATOM 1371 N N . TYR A 1 187 ? -6.294 5.491 5.078 1.00 94.56 187 TYR A N 1
ATOM 1372 C CA . TYR A 1 187 ? -5.269 4.603 4.547 1.00 94.56 187 TYR A CA 1
ATOM 1373 C C . TYR A 1 187 ? -5.603 3.124 4.849 1.00 94.56 187 TYR A C 1
ATOM 1375 O O . TYR A 1 187 ? -5.576 2.289 3.939 1.00 94.56 187 TYR A O 1
ATOM 138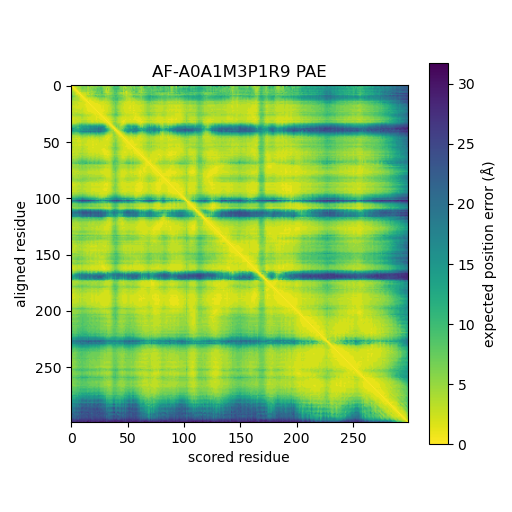3 N N . GLN A 1 188 ? -6.038 2.799 6.075 1.00 94.75 188 GLN A N 1
ATOM 1384 C CA . GLN A 1 188 ? -6.499 1.448 6.430 1.00 94.75 188 GLN A CA 1
ATOM 1385 C C . GLN A 1 188 ? -7.756 1.035 5.643 1.00 94.75 188 GLN A C 1
ATOM 1387 O O . GLN A 1 188 ? -7.879 -0.122 5.225 1.00 94.75 188 GLN A O 1
ATOM 1392 N N . ALA A 1 189 ? -8.670 1.973 5.371 1.00 95.62 189 ALA A N 1
ATOM 1393 C CA . ALA A 1 189 ? -9.833 1.729 4.515 1.00 95.62 189 ALA A CA 1
ATOM 1394 C C . ALA A 1 189 ? -9.427 1.406 3.064 1.00 95.62 189 ALA A C 1
ATOM 1396 O O . ALA A 1 189 ? -9.979 0.483 2.461 1.00 95.62 189 ALA A O 1
ATOM 1397 N N . ASN A 1 190 ? -8.425 2.104 2.517 1.00 96.62 190 ASN A N 1
ATOM 1398 C CA . ASN A 1 190 ? -7.860 1.810 1.197 1.00 96.62 190 ASN A CA 1
ATOM 1399 C C . ASN A 1 190 ? -7.200 0.427 1.144 1.00 96.62 190 ASN A C 1
ATOM 1401 O O . ASN A 1 190 ? -7.366 -0.287 0.152 1.00 96.62 190 ASN A O 1
ATOM 1405 N N . LEU A 1 191 ? -6.490 0.020 2.201 1.00 96.19 191 LEU A N 1
ATOM 1406 C CA . LEU A 1 191 ? -5.935 -1.330 2.311 1.00 96.19 191 LEU A CA 1
ATOM 1407 C C . LEU A 1 191 ? -7.042 -2.392 2.315 1.00 96.19 191 LEU A C 1
ATOM 1409 O O . LEU A 1 191 ? -6.995 -3.325 1.510 1.00 96.19 191 LEU A O 1
ATOM 1413 N N . LEU A 1 192 ? -8.058 -2.232 3.167 1.00 95.69 192 LEU A N 1
ATOM 1414 C CA . LEU A 1 192 ? -9.210 -3.135 3.209 1.00 95.69 192 LEU A CA 1
ATOM 1415 C C . LEU A 1 192 ? -9.890 -3.231 1.836 1.00 95.69 192 LEU A C 1
ATOM 1417 O O . LEU A 1 192 ? -10.138 -4.332 1.352 1.00 95.69 192 LEU A O 1
ATOM 1421 N N . GLU A 1 193 ? -10.151 -2.100 1.180 1.00 95.56 193 GLU A N 1
ATOM 1422 C CA . GLU A 1 193 ? -10.812 -2.070 -0.127 1.00 95.56 193 GLU A CA 1
ATOM 1423 C C . GLU A 1 193 ? -9.955 -2.705 -1.233 1.00 95.56 193 GLU A C 1
ATOM 1425 O O . GLU A 1 193 ? -10.475 -3.452 -2.070 1.00 95.56 193 GLU A O 1
ATOM 1430 N N . THR A 1 194 ? -8.640 -2.464 -1.211 1.00 95.25 194 THR A N 1
ATOM 1431 C CA . THR A 1 194 ? -7.670 -3.077 -2.132 1.00 95.25 194 THR A CA 1
ATOM 1432 C C . THR A 1 194 ? -7.716 -4.600 -2.024 1.00 95.25 194 THR A C 1
ATOM 1434 O O . THR A 1 194 ? -7.833 -5.291 -3.041 1.00 95.25 194 THR A O 1
ATOM 1437 N N . LEU A 1 195 ? -7.664 -5.130 -0.797 1.00 94.50 195 LEU A N 1
ATOM 1438 C CA . LEU A 1 195 ? -7.701 -6.570 -0.540 1.00 94.50 195 LEU A CA 1
ATOM 1439 C C . LEU A 1 195 ? -9.060 -7.173 -0.882 1.00 94.50 195 LEU A C 1
ATOM 1441 O O . LEU A 1 195 ? -9.130 -8.180 -1.583 1.00 94.50 195 LEU A O 1
ATOM 1445 N N . ARG A 1 196 ? -10.145 -6.525 -0.453 1.00 93.56 196 ARG A N 1
ATOM 1446 C CA . ARG A 1 196 ? -11.516 -6.988 -0.678 1.00 93.56 196 ARG A CA 1
ATOM 1447 C C . ARG A 1 196 ? -11.851 -7.127 -2.161 1.00 93.56 196 ARG A C 1
ATOM 1449 O O . ARG A 1 196 ? -12.570 -8.044 -2.546 1.00 93.56 196 ARG A O 1
ATOM 1456 N N . ARG A 1 197 ? -11.362 -6.212 -3.001 1.00 92.88 197 ARG A N 1
ATOM 1457 C CA . ARG A 1 197 ? -11.569 -6.269 -4.456 1.00 92.88 197 ARG A CA 1
ATOM 1458 C C . ARG A 1 197 ? -10.547 -7.142 -5.186 1.00 92.88 197 ARG A C 1
ATOM 1460 O O . ARG A 1 197 ? -10.662 -7.287 -6.399 1.00 92.88 197 ARG A O 1
ATOM 1467 N N . GLY A 1 198 ? -9.543 -7.682 -4.492 1.00 91.81 198 GLY A N 1
ATOM 1468 C CA . GLY A 1 198 ? -8.447 -8.418 -5.122 1.00 91.81 198 GLY A CA 1
ATOM 1469 C C . GLY A 1 198 ? -7.610 -7.553 -6.071 1.00 91.81 198 GLY A C 1
ATOM 1470 O O . GLY A 1 198 ? -7.093 -8.056 -7.061 1.00 91.81 198 GLY A O 1
ATOM 1471 N N . MET A 1 199 ? -7.500 -6.249 -5.797 1.00 92.62 199 MET A N 1
ATOM 1472 C CA . MET A 1 199 ? -6.767 -5.280 -6.630 1.00 92.62 199 MET A CA 1
ATOM 1473 C C . MET A 1 199 ? -5.373 -4.959 -6.077 1.00 92.62 199 MET A C 1
ATOM 1475 O O . MET A 1 199 ? -4.779 -3.950 -6.454 1.00 92.62 199 MET A O 1
ATOM 1479 N N . ALA A 1 200 ? -4.861 -5.777 -5.157 1.00 94.00 200 ALA A N 1
ATOM 1480 C CA . ALA A 1 200 ? -3.516 -5.611 -4.624 1.00 94.00 200 ALA A CA 1
ATOM 1481 C C . ALA A 1 200 ? -2.488 -5.699 -5.757 1.00 94.00 200 ALA A C 1
ATOM 1483 O O . ALA A 1 200 ? -2.443 -6.684 -6.494 1.00 94.00 200 ALA A O 1
ATOM 1484 N N . ILE A 1 201 ? -1.656 -4.667 -5.884 1.00 95.44 201 ILE A N 1
ATOM 1485 C CA . ILE A 1 201 ? -0.605 -4.626 -6.895 1.00 95.44 201 ILE A CA 1
ATOM 1486 C C . ILE A 1 201 ? 0.633 -5.309 -6.310 1.00 95.44 201 ILE A C 1
ATOM 1488 O O . ILE A 1 201 ? 1.101 -4.969 -5.223 1.00 95.44 201 ILE A O 1
ATOM 1492 N N . LEU A 1 202 ? 1.184 -6.283 -7.025 1.00 95.44 202 LEU A N 1
ATOM 1493 C CA . LEU A 1 202 ? 2.288 -7.107 -6.553 1.00 95.44 202 LEU A CA 1
ATOM 1494 C C . LEU A 1 202 ? 3.604 -6.644 -7.172 1.00 95.44 202 LEU A C 1
ATOM 1496 O O . LEU A 1 202 ? 3.776 -6.727 -8.392 1.00 95.44 202 LEU A O 1
ATOM 1500 N N . PRO A 1 203 ? 4.571 -6.180 -6.369 1.00 93.88 203 PRO A N 1
ATOM 1501 C CA . PRO A 1 203 ? 5.896 -5.923 -6.894 1.00 93.88 203 PRO A CA 1
ATOM 1502 C C . PRO A 1 203 ? 6.555 -7.245 -7.308 1.00 93.88 203 PRO A C 1
ATOM 1504 O O . PRO A 1 203 ? 6.505 -8.229 -6.571 1.00 93.88 203 PRO A O 1
ATOM 1507 N N . LEU A 1 204 ? 7.210 -7.273 -8.475 1.00 92.88 204 LEU A N 1
ATOM 1508 C CA . LEU A 1 204 ? 7.960 -8.460 -8.901 1.00 92.88 204 LEU A CA 1
ATOM 1509 C C . LEU A 1 204 ? 9.028 -8.823 -7.860 1.00 92.88 204 LEU A C 1
ATOM 1511 O O . LEU A 1 204 ? 9.618 -7.934 -7.240 1.00 92.88 204 LEU A O 1
ATOM 1515 N N . ASN A 1 205 ? 9.318 -10.112 -7.703 1.00 92.38 205 ASN A N 1
ATOM 1516 C CA . ASN A 1 205 ? 10.449 -10.561 -6.893 1.00 92.38 205 ASN A CA 1
ATOM 1517 C C . ASN A 1 205 ? 11.791 -10.193 -7.551 1.00 92.38 205 ASN A C 1
ATOM 1519 O O . ASN A 1 205 ? 11.846 -9.810 -8.724 1.00 92.38 205 ASN A O 1
ATOM 1523 N N . LEU A 1 206 ? 12.889 -10.302 -6.798 1.00 91.25 206 LEU A N 1
ATOM 1524 C CA . LEU A 1 206 ? 14.220 -9.922 -7.283 1.00 91.25 206 LEU A CA 1
ATOM 1525 C C . LEU A 1 206 ? 14.598 -10.667 -8.572 1.00 91.25 206 LEU A C 1
ATOM 1527 O O . LEU A 1 206 ? 15.035 -10.041 -9.536 1.00 91.25 206 LEU A O 1
ATOM 1531 N N . ALA A 1 207 ? 14.362 -11.980 -8.622 1.00 92.44 207 ALA A N 1
ATOM 1532 C CA . ALA A 1 207 ? 14.654 -12.800 -9.795 1.00 92.44 207 ALA A CA 1
ATOM 1533 C C . ALA A 1 207 ? 13.887 -12.327 -11.042 1.00 92.44 207 ALA A C 1
ATOM 1535 O O . ALA A 1 207 ? 14.492 -12.124 -12.093 1.00 92.44 207 ALA A O 1
ATOM 1536 N N . GLY A 1 208 ? 12.579 -12.084 -10.920 1.00 92.75 208 GLY A N 1
ATOM 1537 C CA . GLY A 1 208 ? 11.740 -11.574 -12.002 1.00 92.75 208 GLY A CA 1
ATOM 1538 C C . GLY A 1 208 ? 12.153 -10.173 -12.450 1.00 92.75 208 GLY A C 1
ATOM 1539 O O . GLY A 1 208 ? 12.245 -9.919 -13.651 1.00 92.75 208 GLY A O 1
ATOM 1540 N N . ARG A 1 209 ? 12.486 -9.279 -11.505 1.00 93.50 209 ARG A N 1
ATOM 1541 C CA . ARG A 1 209 ? 13.015 -7.938 -11.817 1.00 93.50 209 ARG A CA 1
ATOM 1542 C C . ARG A 1 209 ? 14.319 -8.016 -12.606 1.00 93.50 209 ARG A C 1
ATOM 1544 O O . ARG A 1 209 ? 14.443 -7.316 -13.610 1.00 93.50 209 ARG A O 1
ATOM 1551 N N . CYS A 1 210 ? 15.258 -8.858 -12.176 1.00 94.06 210 CYS A N 1
ATOM 1552 C CA . CYS A 1 210 ? 16.554 -9.037 -12.826 1.00 94.06 210 CYS A CA 1
ATOM 1553 C C . CYS A 1 210 ? 16.417 -9.686 -14.203 1.00 94.06 210 CYS A C 1
ATOM 1555 O O . CYS A 1 210 ? 16.980 -9.177 -15.167 1.00 94.06 210 CYS A O 1
ATOM 1557 N N . LEU A 1 211 ? 15.649 -10.773 -14.321 1.00 95.31 211 LEU A N 1
ATOM 1558 C CA . LEU A 1 211 ? 15.441 -11.471 -15.589 1.00 95.31 211 LEU A CA 1
ATOM 1559 C C . LEU A 1 211 ? 14.811 -10.543 -16.631 1.00 95.31 211 LEU A C 1
ATOM 1561 O O . LEU A 1 211 ? 15.318 -10.428 -17.748 1.00 95.31 211 LEU A O 1
ATOM 1565 N N . LEU A 1 212 ? 13.746 -9.835 -16.245 1.00 95.00 212 LEU A N 1
ATOM 1566 C CA . LEU A 1 212 ? 13.075 -8.887 -17.125 1.00 95.00 212 LEU A CA 1
ATOM 1567 C C . LEU A 1 212 ? 13.979 -7.698 -17.464 1.00 95.00 212 LEU A C 1
ATOM 1569 O O . LEU A 1 212 ? 14.060 -7.296 -18.623 1.00 95.00 212 LEU A O 1
ATOM 1573 N N . GLY A 1 213 ? 14.714 -7.179 -16.477 1.00 94.81 213 GLY A N 1
ATOM 1574 C CA . GLY A 1 213 ? 15.689 -6.110 -16.672 1.00 94.81 213 GLY A CA 1
ATOM 1575 C C . GLY A 1 213 ? 16.788 -6.487 -17.662 1.00 94.81 213 GLY A C 1
ATOM 1576 O O . GLY A 1 213 ? 17.037 -5.741 -18.604 1.00 94.81 213 GLY A O 1
ATOM 1577 N N . MET A 1 214 ? 17.395 -7.667 -17.520 1.00 95.06 214 MET A N 1
ATOM 1578 C CA . MET A 1 214 ? 18.409 -8.170 -18.452 1.00 95.06 214 MET A CA 1
ATOM 1579 C C . MET A 1 214 ? 17.847 -8.358 -19.863 1.00 95.06 214 MET A C 1
ATOM 1581 O O . MET A 1 214 ? 18.478 -7.934 -20.831 1.00 95.06 214 MET A O 1
ATOM 1585 N N . ALA A 1 215 ? 16.648 -8.935 -19.988 1.00 95.50 215 ALA A N 1
ATOM 1586 C CA . ALA A 1 215 ? 15.987 -9.099 -21.281 1.00 95.50 215 ALA A CA 1
ATOM 1587 C C . ALA A 1 215 ? 15.757 -7.745 -21.974 1.00 95.50 215 ALA A C 1
ATOM 1589 O O . ALA A 1 215 ? 16.042 -7.589 -23.163 1.00 95.50 215 ALA A O 1
ATOM 1590 N N . MET A 1 216 ? 15.302 -6.740 -21.222 1.00 95.06 216 MET A N 1
ATOM 1591 C CA . MET A 1 216 ? 15.078 -5.389 -21.737 1.00 95.06 216 MET A CA 1
ATOM 1592 C C . MET A 1 216 ? 16.379 -4.636 -22.046 1.00 95.06 216 MET A C 1
ATOM 1594 O O . MET A 1 216 ? 16.437 -3.896 -23.025 1.00 95.06 216 MET A O 1
ATOM 1598 N N . LEU A 1 217 ? 17.446 -4.850 -21.274 1.00 94.62 217 LEU A N 1
ATOM 1599 C CA . LEU A 1 217 ? 18.768 -4.269 -21.535 1.00 94.62 217 LEU A CA 1
ATOM 1600 C C . LEU A 1 217 ? 19.455 -4.880 -22.764 1.00 94.62 217 LEU A C 1
ATOM 1602 O O . LEU A 1 217 ? 20.226 -4.194 -23.433 1.00 94.62 217 LEU A O 1
ATOM 1606 N N . ALA A 1 218 ? 19.165 -6.140 -23.091 1.00 94.19 218 ALA A N 1
ATOM 1607 C CA . ALA A 1 218 ? 19.659 -6.792 -24.303 1.00 94.19 218 ALA A CA 1
ATOM 1608 C C . ALA A 1 218 ? 18.890 -6.365 -25.569 1.00 94.19 218 ALA A C 1
ATOM 1610 O O . ALA A 1 218 ? 19.420 -6.453 -26.680 1.00 94.19 218 ALA A O 1
ATOM 1611 N N . LEU A 1 219 ? 17.658 -5.866 -25.420 1.00 94.62 219 LEU A N 1
ATOM 1612 C CA . LEU A 1 219 ? 16.777 -5.511 -26.535 1.00 94.62 219 LEU A CA 1
ATOM 1613 C C . LEU A 1 219 ? 17.401 -4.510 -27.534 1.00 94.62 219 LEU A C 1
ATOM 1615 O O . LEU A 1 219 ? 17.339 -4.785 -28.734 1.00 94.62 219 LEU A O 1
ATOM 1619 N N . PRO A 1 220 ? 18.062 -3.404 -27.124 1.00 92.31 220 PRO A N 1
ATOM 1620 C CA . PRO A 1 220 ? 18.733 -2.503 -28.062 1.00 92.31 220 PRO A CA 1
ATOM 1621 C C . PRO A 1 220 ? 19.784 -3.193 -28.942 1.00 92.31 220 PRO A C 1
ATOM 1623 O O . PRO A 1 220 ? 19.926 -2.824 -30.106 1.00 92.31 220 PRO A O 1
ATOM 1626 N N . LEU A 1 221 ? 20.505 -4.194 -28.417 1.00 91.00 221 LEU A N 1
ATOM 1627 C CA . LEU A 1 221 ? 21.542 -4.923 -29.160 1.00 91.00 221 LEU A CA 1
ATOM 1628 C C . LEU A 1 221 ? 20.925 -5.776 -30.270 1.00 91.00 221 LEU A C 1
ATOM 1630 O O . LEU A 1 221 ? 21.407 -5.770 -31.401 1.00 91.00 221 LEU A O 1
ATOM 1634 N N . VAL A 1 222 ? 19.817 -6.453 -29.961 1.00 91.19 222 VAL A N 1
ATOM 1635 C CA . VAL A 1 222 ? 19.043 -7.221 -30.944 1.00 91.19 222 VAL A CA 1
ATOM 1636 C C . VAL A 1 222 ? 18.475 -6.287 -32.016 1.00 91.19 222 VAL A C 1
ATOM 1638 O O . VAL A 1 222 ? 18.613 -6.545 -33.212 1.00 91.19 222 VAL A O 1
ATOM 1641 N N . LEU A 1 223 ? 17.899 -5.155 -31.600 1.00 90.69 223 LEU A N 1
ATOM 1642 C CA . LEU A 1 223 ? 17.321 -4.161 -32.505 1.00 90.69 223 LEU A CA 1
ATOM 1643 C C . LEU A 1 223 ? 18.368 -3.493 -33.405 1.00 90.69 223 LEU A C 1
ATOM 1645 O O . LEU A 1 223 ? 18.076 -3.201 -34.563 1.00 90.69 223 LEU A O 1
ATOM 1649 N N . TYR A 1 224 ? 19.593 -3.286 -32.918 1.00 87.12 224 TYR A N 1
ATOM 1650 C CA . TYR A 1 224 ? 20.691 -2.724 -33.708 1.00 87.12 224 TYR A CA 1
ATOM 1651 C C . TYR A 1 224 ? 21.050 -3.589 -34.930 1.00 87.12 224 TYR A C 1
ATOM 1653 O O . TYR A 1 224 ? 21.464 -3.056 -35.962 1.00 87.12 224 TYR A O 1
ATOM 1661 N N . GLY A 1 225 ? 20.841 -4.910 -34.854 1.00 85.38 225 GLY A N 1
ATOM 1662 C CA . GLY A 1 225 ? 21.048 -5.836 -35.973 1.00 85.38 225 GLY A CA 1
ATOM 1663 C C . GLY A 1 225 ? 20.085 -5.628 -37.151 1.00 85.38 225 GLY A C 1
ATOM 1664 O O . GLY A 1 225 ? 20.397 -6.016 -38.280 1.00 85.38 225 GLY A O 1
ATOM 1665 N N . LEU A 1 226 ? 18.939 -4.972 -36.930 1.00 87.56 226 LEU A N 1
ATOM 1666 C CA . LEU A 1 226 ? 17.912 -4.766 -37.950 1.00 87.56 226 LEU A CA 1
ATOM 1667 C C . LEU A 1 226 ? 18.257 -3.586 -38.880 1.00 87.56 226 LEU A C 1
ATOM 1669 O O . LEU A 1 226 ? 18.650 -2.515 -38.408 1.00 87.56 226 LEU A O 1
ATOM 1673 N N . PRO A 1 227 ? 18.051 -3.714 -40.207 1.00 77.06 227 PRO A N 1
ATOM 1674 C CA . PRO A 1 227 ? 18.506 -2.732 -41.199 1.00 77.06 227 PRO A CA 1
ATOM 1675 C C . PRO A 1 227 ? 17.951 -1.307 -40.999 1.00 77.06 227 PRO A C 1
ATOM 1677 O O . PRO A 1 227 ? 18.637 -0.343 -41.330 1.00 77.06 227 PRO A O 1
ATOM 1680 N N . GLY A 1 228 ? 16.767 -1.143 -40.396 1.00 76.88 228 GLY A N 1
ATOM 1681 C CA . GLY A 1 228 ? 16.173 0.172 -40.097 1.00 76.88 228 GLY A CA 1
ATOM 1682 C C . GLY A 1 228 ? 16.619 0.821 -38.775 1.00 76.88 228 GLY A C 1
ATOM 1683 O O . GLY A 1 228 ? 16.455 2.033 -38.597 1.00 76.88 228 GLY A O 1
ATOM 1684 N N . LEU A 1 229 ? 17.195 0.040 -37.852 1.00 80.56 229 LEU A N 1
ATOM 1685 C CA . LEU A 1 229 ? 17.511 0.447 -36.473 1.00 80.56 229 LEU A CA 1
ATOM 1686 C C . LEU A 1 229 ? 19.019 0.446 -36.169 1.00 80.56 229 LEU A C 1
ATOM 1688 O O . LEU A 1 229 ? 19.423 0.664 -35.031 1.00 80.56 229 LEU A O 1
ATOM 1692 N N . ARG A 1 230 ? 19.868 0.350 -37.199 1.00 79.06 230 ARG A N 1
ATOM 1693 C CA . ARG A 1 230 ? 21.340 0.447 -37.094 1.00 79.06 230 ARG A CA 1
ATOM 1694 C C . ARG A 1 230 ? 21.871 1.758 -36.499 1.00 79.06 230 ARG A C 1
ATOM 1696 O O . ARG A 1 230 ? 23.071 1.912 -36.310 1.00 79.06 230 ARG A O 1
ATOM 1703 N N . ARG A 1 231 ? 21.013 2.746 -36.230 1.00 83.94 231 ARG A N 1
ATOM 1704 C CA . ARG A 1 231 ? 21.386 3.925 -35.437 1.00 83.94 231 ARG A CA 1
ATOM 1705 C C . ARG A 1 231 ? 21.095 3.612 -33.974 1.00 83.94 231 ARG A C 1
ATOM 1707 O O . ARG A 1 231 ? 19.927 3.508 -33.612 1.00 83.94 231 ARG A O 1
ATOM 1714 N N . ALA A 1 232 ? 22.138 3.523 -33.149 1.00 85.12 232 ALA A N 1
ATOM 1715 C CA . ALA A 1 232 ? 22.036 3.124 -31.741 1.00 85.12 232 ALA A CA 1
ATOM 1716 C C . ALA A 1 232 ? 20.966 3.904 -30.956 1.00 85.12 232 ALA A C 1
ATOM 1718 O O . ALA A 1 232 ? 20.201 3.308 -30.204 1.00 85.12 232 ALA A O 1
ATOM 1719 N N . TRP A 1 233 ? 20.827 5.211 -31.200 1.00 88.44 233 TRP A N 1
ATOM 1720 C CA . TRP A 1 233 ? 19.797 6.026 -30.546 1.00 88.44 233 TRP A CA 1
ATOM 1721 C C . TRP A 1 233 ? 18.359 5.612 -30.908 1.00 88.44 233 TRP A C 1
ATOM 1723 O O . TRP A 1 233 ? 17.476 5.700 -30.062 1.00 88.44 233 TRP A O 1
ATOM 1733 N N . ARG A 1 234 ? 18.105 5.127 -32.135 1.00 91.25 234 ARG A N 1
ATOM 1734 C CA . ARG A 1 234 ? 16.776 4.634 -32.545 1.00 91.25 234 ARG A CA 1
ATOM 1735 C C . ARG A 1 234 ? 16.450 3.318 -31.853 1.00 91.25 234 ARG A C 1
ATOM 1737 O O . ARG A 1 234 ? 15.351 3.170 -31.333 1.00 91.25 234 ARG A O 1
ATOM 1744 N N . ALA A 1 235 ? 17.409 2.391 -31.825 1.00 92.12 235 ALA A N 1
ATOM 1745 C CA . ALA A 1 235 ? 17.269 1.125 -31.108 1.00 92.12 235 ALA A CA 1
ATOM 1746 C C . ALA A 1 235 ? 17.007 1.353 -29.613 1.00 92.12 235 ALA A C 1
ATOM 1748 O O . ALA A 1 235 ? 16.092 0.757 -29.051 1.00 92.12 235 ALA A O 1
ATOM 1749 N N . ALA A 1 236 ? 17.743 2.279 -28.997 1.00 93.75 236 ALA A N 1
ATOM 1750 C CA . ALA A 1 236 ? 17.558 2.651 -27.602 1.00 93.75 236 ALA A CA 1
ATOM 1751 C C . ALA A 1 236 ? 16.196 3.306 -27.331 1.00 93.75 236 ALA A C 1
ATOM 1753 O O . ALA A 1 236 ? 15.538 2.940 -26.364 1.00 93.75 236 ALA A O 1
ATOM 1754 N N . ALA A 1 237 ? 15.737 4.222 -28.191 1.00 94.00 237 ALA A N 1
ATOM 1755 C CA . ALA A 1 237 ? 14.426 4.856 -28.041 1.00 94.00 237 ALA A CA 1
ATOM 1756 C C . ALA A 1 237 ? 13.277 3.835 -28.124 1.00 94.00 237 ALA A C 1
ATOM 1758 O O . ALA A 1 237 ? 12.364 3.861 -27.301 1.00 94.00 237 ALA A O 1
ATOM 1759 N N . VAL A 1 238 ? 13.347 2.905 -29.083 1.00 95.06 238 VAL A N 1
ATOM 1760 C CA . VAL A 1 238 ? 12.353 1.831 -29.238 1.00 95.06 238 VAL A CA 1
ATOM 1761 C C . VAL A 1 238 ? 12.370 0.891 -28.033 1.00 95.06 238 VAL A C 1
ATOM 1763 O O . VAL A 1 238 ? 11.311 0.558 -27.5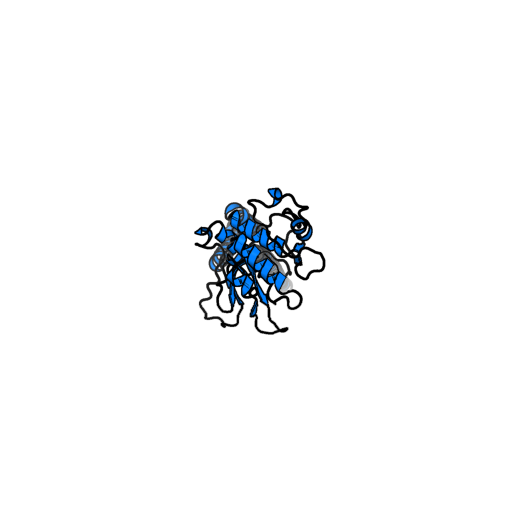10 1.00 95.06 238 VAL A O 1
ATOM 1766 N N . ALA A 1 239 ? 13.553 0.502 -27.551 1.00 95.19 239 ALA A N 1
ATOM 1767 C CA . ALA A 1 239 ? 13.675 -0.350 -26.373 1.00 95.19 239 ALA A CA 1
ATOM 1768 C C . ALA A 1 239 ? 13.177 0.343 -25.094 1.00 95.19 239 ALA A C 1
ATOM 1770 O O . ALA A 1 239 ? 12.452 -0.266 -24.316 1.00 95.19 239 ALA A O 1
ATOM 1771 N N . ALA A 1 240 ? 13.495 1.625 -24.898 1.00 95.81 240 ALA A N 1
ATOM 1772 C CA . ALA A 1 240 ? 13.000 2.407 -23.768 1.00 95.81 240 ALA A CA 1
ATOM 1773 C C . ALA A 1 240 ? 11.467 2.507 -23.773 1.00 95.81 240 ALA A C 1
ATOM 1775 O O . ALA A 1 240 ? 10.832 2.310 -22.737 1.00 95.81 240 ALA A O 1
ATOM 1776 N N . LEU A 1 241 ? 10.862 2.748 -24.941 1.00 96.50 241 LEU A N 1
ATOM 1777 C CA . LEU A 1 241 ? 9.408 2.738 -25.084 1.00 96.50 241 LEU A CA 1
ATOM 1778 C C . LEU A 1 241 ? 8.825 1.350 -24.787 1.00 96.50 241 LEU A C 1
ATOM 1780 O O . LEU A 1 241 ? 7.830 1.252 -24.073 1.00 96.50 241 LEU A O 1
ATOM 1784 N N . ALA A 1 242 ? 9.457 0.282 -25.278 1.00 96.06 242 ALA A N 1
ATOM 1785 C CA . ALA A 1 242 ? 9.040 -1.086 -24.990 1.00 96.06 242 ALA A CA 1
ATOM 1786 C C . ALA A 1 242 ? 9.081 -1.400 -23.483 1.00 96.06 242 ALA A C 1
ATOM 1788 O O . ALA A 1 242 ? 8.129 -1.988 -22.977 1.00 96.06 242 ALA A O 1
ATOM 1789 N N . CYS A 1 243 ? 10.105 -0.943 -22.748 1.00 95.69 243 CYS A N 1
ATOM 1790 C CA . CYS A 1 24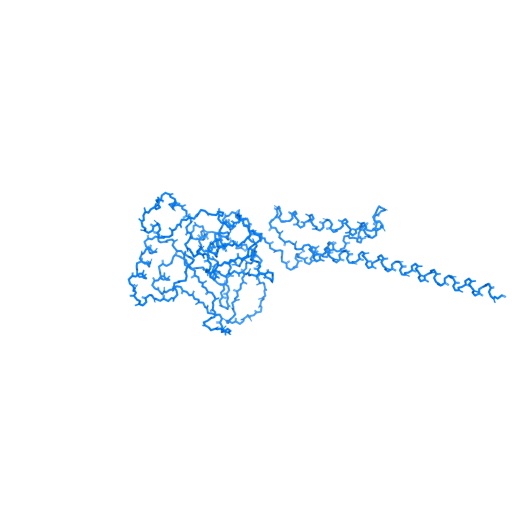3 ? 10.167 -1.066 -21.286 1.00 95.69 243 CYS A CA 1
ATOM 1791 C C . CYS A 1 243 ? 8.959 -0.414 -20.603 1.00 95.69 243 CYS A C 1
ATOM 1793 O O . CYS A 1 243 ? 8.325 -1.026 -19.744 1.00 95.69 243 CYS A O 1
ATOM 1795 N N . LEU A 1 244 ? 8.637 0.828 -20.980 1.00 96.19 244 LEU A N 1
ATOM 1796 C CA . LEU A 1 244 ? 7.516 1.568 -20.394 1.00 96.19 244 LEU A CA 1
ATOM 1797 C C . LEU A 1 244 ? 6.175 0.900 -20.715 1.00 96.19 244 LEU A C 1
ATOM 1799 O O . LEU A 1 244 ? 5.345 0.729 -19.825 1.00 96.19 244 LEU A O 1
ATOM 1803 N N . LEU A 1 245 ? 5.982 0.473 -21.966 1.00 96.50 245 LEU A N 1
ATOM 1804 C CA . LEU A 1 245 ? 4.771 -0.228 -22.393 1.00 96.50 245 LEU A CA 1
ATOM 1805 C C . LEU A 1 245 ? 4.607 -1.5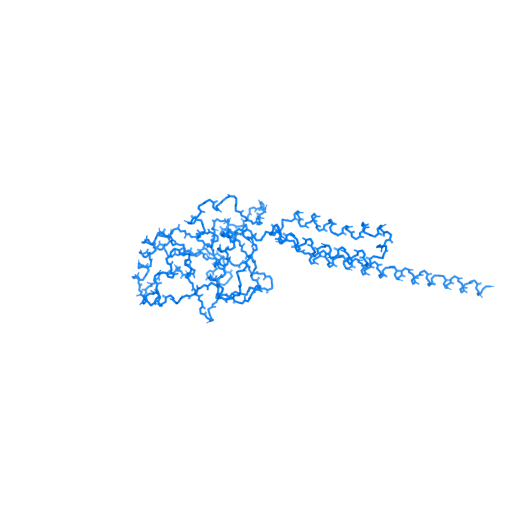68 -21.677 1.00 96.50 245 LEU A C 1
ATOM 1807 O O . LEU A 1 245 ? 3.509 -1.885 -21.228 1.00 96.50 245 LEU A O 1
ATOM 1811 N N . LEU A 1 246 ? 5.688 -2.335 -21.529 1.00 96.25 246 LEU A N 1
ATOM 1812 C CA . LEU A 1 246 ? 5.662 -3.614 -20.830 1.00 96.25 246 LEU A CA 1
ATOM 1813 C C . LEU A 1 246 ? 5.336 -3.431 -19.346 1.00 96.25 246 LEU A C 1
ATOM 1815 O O . LEU A 1 246 ? 4.474 -4.131 -18.824 1.00 96.25 246 LEU A O 1
ATOM 1819 N N . SER A 1 247 ? 5.963 -2.452 -18.690 1.00 96.00 247 SER A N 1
ATOM 1820 C CA . SER A 1 247 ? 5.643 -2.074 -17.310 1.00 96.00 247 SER A CA 1
ATOM 1821 C C . SER A 1 247 ? 4.167 -1.709 -17.147 1.00 96.00 247 SER A C 1
ATOM 1823 O O . SER A 1 247 ? 3.524 -2.169 -16.206 1.00 96.00 247 SER A O 1
ATOM 1825 N N . ALA A 1 248 ? 3.622 -0.901 -18.061 1.00 95.38 248 ALA A N 1
ATOM 1826 C CA . ALA A 1 248 ? 2.225 -0.485 -18.023 1.00 95.38 248 ALA A CA 1
ATOM 1827 C C . ALA A 1 248 ? 1.268 -1.662 -18.271 1.00 95.38 248 ALA A C 1
ATOM 1829 O O . ALA A 1 248 ? 0.230 -1.760 -17.618 1.00 95.38 248 ALA A O 1
ATOM 1830 N N . LEU A 1 249 ? 1.620 -2.573 -19.184 1.00 96.12 249 LEU A N 1
ATOM 1831 C CA . LEU A 1 249 ? 0.831 -3.766 -19.485 1.00 96.12 249 LEU A CA 1
ATOM 1832 C C . LEU A 1 249 ? 0.793 -4.729 -18.291 1.00 96.12 249 LEU A C 1
ATOM 1834 O O . LEU A 1 249 ? -0.283 -5.206 -17.932 1.00 96.12 249 LEU A O 1
ATOM 1838 N N . LEU A 1 250 ? 1.947 -4.972 -17.657 1.00 95.12 250 LEU A N 1
ATOM 1839 C CA . LEU A 1 250 ? 2.060 -5.789 -16.447 1.00 95.12 250 LEU A CA 1
ATOM 1840 C C . LEU A 1 250 ? 1.206 -5.222 -15.312 1.00 95.12 250 LEU A C 1
ATOM 1842 O O . LEU A 1 250 ? 0.439 -5.962 -14.696 1.00 95.12 250 LEU A O 1
ATOM 1846 N N . LEU A 1 251 ? 1.270 -3.907 -15.096 1.00 94.19 251 LEU A N 1
ATOM 1847 C CA . LEU A 1 251 ? 0.475 -3.252 -14.065 1.00 94.19 251 LEU A CA 1
ATOM 1848 C C . LEU A 1 251 ? -1.025 -3.352 -14.366 1.00 94.19 251 LEU A C 1
ATOM 1850 O O . LEU A 1 251 ? -1.804 -3.736 -13.500 1.00 94.19 251 LEU A O 1
ATOM 1854 N N . ARG A 1 252 ? -1.434 -3.044 -15.603 1.00 93.25 252 ARG A N 1
ATOM 1855 C CA . ARG A 1 252 ? -2.849 -2.961 -15.986 1.00 93.25 252 ARG A CA 1
ATOM 1856 C C . ARG A 1 252 ? -3.550 -4.316 -16.054 1.00 93.25 252 ARG A C 1
ATOM 1858 O O . ARG A 1 252 ? -4.724 -4.392 -15.711 1.00 93.25 252 ARG A O 1
ATOM 1865 N N . HIS A 1 253 ? -2.875 -5.351 -16.555 1.00 93.56 253 HIS A N 1
ATOM 1866 C CA . HIS A 1 253 ? -3.512 -6.646 -16.827 1.00 93.56 253 HIS A CA 1
ATOM 1867 C C . HIS A 1 253 ? -3.163 -7.734 -15.819 1.00 93.56 253 HIS A C 1
ATOM 1869 O O . HIS A 1 253 ? -3.972 -8.634 -15.620 1.00 93.56 253 HIS A O 1
ATOM 1875 N N . ALA A 1 254 ? -1.982 -7.672 -15.205 1.00 91.50 254 ALA A N 1
ATOM 1876 C CA . ALA A 1 254 ? -1.537 -8.681 -14.248 1.00 91.50 254 ALA A CA 1
ATOM 1877 C C . ALA A 1 254 ? -1.470 -8.151 -12.808 1.00 91.50 254 ALA A C 1
ATOM 1879 O O . ALA A 1 254 ? -1.184 -8.925 -11.900 1.00 91.50 254 ALA A O 1
ATOM 1880 N N . GLY A 1 255 ? -1.689 -6.847 -12.586 1.00 92.81 255 GLY A N 1
ATOM 1881 C CA . GLY A 1 255 ? -1.477 -6.227 -11.277 1.00 92.81 255 GLY A CA 1
ATOM 1882 C C . GLY A 1 255 ? -0.018 -6.309 -10.823 1.00 92.81 255 GLY A C 1
ATOM 1883 O O . GLY A 1 255 ? 0.251 -6.234 -9.632 1.00 92.81 255 GLY A O 1
ATOM 1884 N N . LEU A 1 256 ? 0.931 -6.501 -11.746 1.00 94.94 256 LEU A N 1
ATOM 1885 C CA . LEU A 1 256 ? 2.346 -6.678 -11.427 1.00 94.94 256 LEU A CA 1
ATOM 1886 C C . LEU A 1 256 ? 3.103 -5.368 -11.614 1.00 94.94 256 LEU A C 1
ATOM 1888 O O . LEU A 1 256 ? 3.069 -4.760 -12.684 1.00 94.94 256 LEU A O 1
ATOM 1892 N N . TRP A 1 257 ? 3.849 -4.959 -10.593 1.00 94.94 257 TRP A N 1
ATOM 1893 C CA . TRP A 1 257 ? 4.698 -3.779 -10.655 1.00 94.94 257 TRP A CA 1
ATOM 1894 C C . TRP A 1 257 ? 6.155 -4.147 -10.942 1.00 94.94 257 TRP A C 1
ATOM 1896 O O . TRP A 1 257 ? 6.825 -4.823 -10.153 1.00 94.94 257 TRP A O 1
ATOM 1906 N N . TRP A 1 258 ? 6.661 -3.652 -12.071 1.00 95.38 258 TRP A N 1
ATOM 1907 C CA . TRP A 1 258 ? 8.074 -3.693 -12.437 1.00 95.38 258 TRP A CA 1
ATOM 1908 C C . TRP A 1 258 ? 8.572 -2.263 -12.657 1.00 95.38 258 TRP A C 1
ATOM 1910 O O . TRP A 1 258 ? 8.071 -1.618 -13.569 1.00 95.38 258 TRP A O 1
ATOM 1920 N N . PRO A 1 259 ? 9.528 -1.748 -11.865 1.00 92.12 259 PRO A N 1
ATOM 1921 C CA . PRO A 1 259 ? 9.997 -0.370 -11.999 1.00 92.12 259 PRO A CA 1
ATOM 1922 C C . PRO A 1 259 ? 10.885 -0.203 -13.252 1.00 92.12 259 PRO A C 1
ATOM 1924 O O . PRO A 1 259 ? 12.031 -0.662 -13.252 1.00 92.12 259 PRO A O 1
ATOM 1927 N N . PRO A 1 260 ? 10.427 0.494 -14.315 1.00 93.81 260 PRO A N 1
ATOM 1928 C CA . PRO A 1 260 ? 11.158 0.559 -15.582 1.00 93.81 260 PRO A CA 1
ATOM 1929 C C . PRO A 1 260 ? 12.273 1.614 -15.577 1.00 93.81 260 PRO A C 1
ATOM 1931 O O . PRO A 1 260 ? 13.136 1.603 -16.455 1.00 93.81 260 PRO A O 1
ATOM 1934 N N . ALA A 1 261 ? 12.259 2.538 -14.609 1.00 93.25 261 ALA A N 1
ATOM 1935 C CA . ALA A 1 261 ? 13.065 3.758 -14.616 1.00 93.25 261 ALA A CA 1
ATOM 1936 C C . ALA A 1 261 ? 14.572 3.486 -14.733 1.00 93.25 261 ALA A C 1
ATOM 1938 O O . ALA A 1 261 ? 15.230 4.057 -15.600 1.00 93.25 261 ALA A O 1
ATOM 1939 N N . ALA A 1 262 ? 15.107 2.568 -13.921 1.00 93.12 262 ALA A N 1
ATOM 1940 C CA . ALA A 1 262 ? 16.525 2.215 -13.959 1.00 93.12 262 ALA A CA 1
ATOM 1941 C C . ALA A 1 262 ? 16.927 1.590 -15.306 1.00 93.12 262 ALA A C 1
ATOM 1943 O O . ALA A 1 262 ? 17.947 1.962 -15.883 1.00 93.12 262 ALA A O 1
ATOM 1944 N N . CYS A 1 263 ? 16.101 0.690 -15.850 1.00 94.94 263 CYS A N 1
ATOM 1945 C CA . CYS A 1 263 ? 16.366 0.064 -17.147 1.00 94.94 263 CYS A CA 1
ATOM 1946 C C . CYS A 1 263 ? 16.340 1.090 -18.283 1.00 94.94 263 CYS A C 1
ATOM 1948 O O . CYS A 1 263 ? 17.246 1.110 -19.112 1.00 94.94 263 CYS A O 1
ATOM 1950 N N . VAL A 1 264 ? 15.344 1.979 -18.302 1.00 96.31 264 VAL A N 1
ATOM 1951 C CA . VAL A 1 264 ? 15.262 3.066 -19.286 1.00 96.31 264 VAL A CA 1
ATOM 1952 C C . VAL A 1 264 ? 16.477 3.989 -19.174 1.00 96.31 264 VAL A C 1
ATOM 1954 O O . VAL A 1 264 ? 17.107 4.281 -20.188 1.00 96.31 264 VAL A O 1
ATOM 1957 N N . ALA A 1 265 ? 16.857 4.396 -17.960 1.00 96.06 265 ALA A N 1
ATOM 1958 C CA . ALA A 1 265 ? 18.024 5.245 -17.734 1.00 96.06 265 ALA A CA 1
ATOM 1959 C C . ALA A 1 265 ? 19.317 4.599 -18.256 1.00 96.06 265 ALA A C 1
ATOM 1961 O O . ALA A 1 265 ? 20.081 5.253 -18.964 1.00 96.06 265 ALA A O 1
ATOM 1962 N N . LEU A 1 266 ? 19.533 3.308 -17.982 1.00 96.31 266 LEU A N 1
ATOM 1963 C CA . LEU A 1 266 ? 20.697 2.562 -18.469 1.00 96.31 266 LEU A CA 1
ATOM 1964 C C . LEU A 1 266 ? 20.714 2.428 -19.998 1.00 96.31 266 LEU A C 1
ATOM 1966 O O . LEU A 1 266 ? 21.763 2.625 -20.611 1.00 96.31 266 LEU A O 1
ATOM 1970 N N . ILE A 1 267 ? 19.567 2.151 -20.628 1.00 95.19 267 ILE A N 1
ATOM 1971 C CA . ILE A 1 267 ? 19.448 2.082 -22.094 1.00 95.19 267 ILE A CA 1
ATOM 1972 C C . ILE A 1 267 ? 19.821 3.428 -22.728 1.00 95.19 267 ILE A C 1
ATOM 1974 O O . ILE A 1 267 ? 20.606 3.479 -23.678 1.00 95.19 267 ILE A O 1
ATOM 1978 N N . LEU A 1 268 ? 19.278 4.527 -22.197 1.00 95.19 268 LEU A N 1
ATOM 1979 C CA . LEU A 1 268 ? 19.540 5.870 -22.713 1.00 95.19 268 LEU A CA 1
ATOM 1980 C C . LEU A 1 268 ? 20.995 6.291 -22.480 1.00 95.19 268 LEU A C 1
ATOM 1982 O O . LEU A 1 268 ? 21.639 6.791 -23.404 1.00 95.19 268 LEU A O 1
ATOM 1986 N N . ALA A 1 269 ? 21.540 6.037 -21.289 1.00 95.56 269 ALA A N 1
ATOM 1987 C CA . ALA A 1 269 ? 22.938 6.310 -20.971 1.00 95.56 269 ALA A CA 1
ATOM 1988 C C . ALA A 1 269 ? 23.884 5.527 -21.892 1.00 95.56 269 ALA A C 1
AT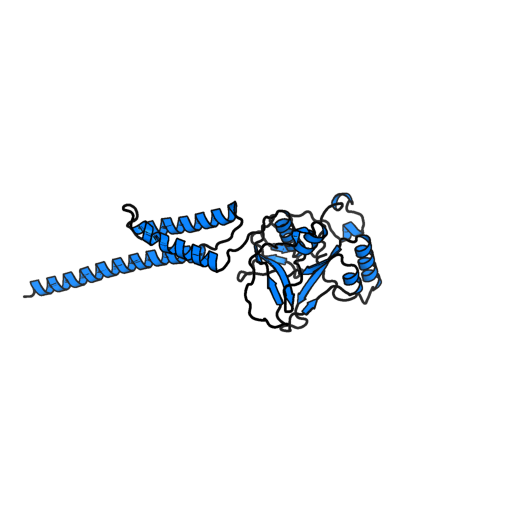OM 1990 O O . ALA A 1 269 ? 24.803 6.109 -22.466 1.00 95.56 269 ALA A O 1
ATOM 1991 N N . GLY A 1 270 ? 23.619 4.235 -22.112 1.00 93.56 270 GLY A N 1
ATOM 1992 C CA . GLY A 1 270 ? 24.387 3.402 -23.037 1.00 93.56 270 GLY A CA 1
ATOM 1993 C C . GLY A 1 270 ? 24.375 3.945 -24.468 1.00 93.56 270 GLY A C 1
ATOM 1994 O O . GLY A 1 270 ? 25.418 4.004 -25.118 1.00 93.56 270 GLY A O 1
ATOM 1995 N N . ALA A 1 271 ? 23.223 4.424 -24.946 1.00 92.62 271 ALA A N 1
ATOM 1996 C CA . ALA A 1 271 ? 23.106 5.026 -26.273 1.00 92.62 271 ALA A CA 1
ATOM 1997 C C . ALA A 1 271 ? 23.899 6.335 -26.409 1.00 92.62 271 ALA A C 1
ATOM 1999 O O . ALA A 1 271 ? 24.562 6.551 -27.426 1.00 92.62 271 ALA A O 1
ATOM 2000 N N . VAL A 1 272 ? 23.854 7.195 -25.384 1.00 94.25 272 VAL A N 1
ATOM 2001 C CA . VAL A 1 272 ? 24.628 8.444 -25.339 1.00 94.25 272 VAL A CA 1
ATOM 2002 C C . VAL A 1 272 ? 26.125 8.145 -25.329 1.00 94.25 272 VAL A C 1
ATOM 2004 O O . VAL A 1 272 ? 26.865 8.704 -26.138 1.00 94.25 272 VAL A O 1
ATOM 2007 N N . LEU A 1 273 ? 26.573 7.231 -24.464 1.00 93.62 273 LEU A N 1
ATOM 2008 C CA . LEU A 1 273 ? 27.980 6.837 -24.366 1.00 93.62 273 LEU A CA 1
ATOM 2009 C C . LEU A 1 273 ? 28.498 6.241 -25.679 1.00 93.62 273 LEU A C 1
ATOM 2011 O O . LEU A 1 273 ? 29.592 6.590 -26.118 1.00 93.62 273 LEU A O 1
ATOM 2015 N N . TRP A 1 274 ? 27.700 5.403 -26.343 1.00 90.94 274 TRP A N 1
ATOM 2016 C CA . TRP A 1 274 ? 28.049 4.825 -27.641 1.00 90.94 274 TRP A CA 1
ATOM 2017 C C . TRP A 1 274 ? 28.227 5.886 -28.733 1.00 90.94 274 TRP A C 1
ATOM 2019 O O . TRP A 1 274 ? 29.190 5.854 -29.501 1.00 90.94 274 TRP A O 1
ATOM 2029 N N . GLU A 1 275 ? 27.320 6.861 -28.802 1.00 89.88 275 GLU A N 1
ATOM 2030 C CA . GLU A 1 275 ? 27.412 7.959 -29.767 1.00 89.88 275 GLU A CA 1
ATOM 2031 C C . GLU A 1 275 ? 28.640 8.843 -29.499 1.00 89.88 275 GLU A C 1
ATOM 2033 O O . GLU A 1 275 ? 29.348 9.226 -30.433 1.00 89.88 275 GLU A O 1
ATOM 2038 N N . LEU A 1 276 ? 28.935 9.130 -28.228 1.00 91.19 276 LEU A N 1
ATOM 2039 C CA . LEU A 1 276 ? 30.134 9.869 -27.833 1.00 91.19 276 LEU A CA 1
ATOM 2040 C C . LEU A 1 276 ? 31.412 9.112 -28.214 1.00 91.19 276 LEU A C 1
ATOM 2042 O O . LEU A 1 276 ? 32.304 9.708 -28.819 1.00 91.19 276 LEU A O 1
ATOM 2046 N N . ALA A 1 277 ? 31.480 7.807 -27.938 1.00 90.88 277 ALA A N 1
ATOM 2047 C CA . ALA A 1 277 ? 32.616 6.964 -28.303 1.00 90.88 277 ALA A CA 1
ATOM 2048 C C . ALA A 1 277 ? 32.851 6.962 -29.822 1.00 90.88 277 ALA A C 1
ATOM 2050 O O . ALA A 1 277 ? 33.961 7.241 -30.276 1.00 90.88 277 ALA A O 1
ATOM 2051 N N . ASN A 1 278 ? 31.796 6.776 -30.621 1.00 89.06 278 ASN A N 1
ATOM 2052 C CA . ASN A 1 278 ? 31.896 6.824 -32.082 1.00 89.06 278 ASN A CA 1
ATOM 2053 C C . ASN A 1 278 ? 32.374 8.187 -32.596 1.00 89.06 278 ASN A C 1
ATOM 2055 O O . ASN A 1 278 ? 33.184 8.260 -33.523 1.00 89.06 278 ASN A O 1
ATOM 2059 N N . ARG A 1 279 ? 31.899 9.289 -32.002 1.00 89.12 279 ARG A N 1
ATOM 2060 C CA . ARG A 1 279 ? 32.352 10.638 -32.372 1.00 89.12 279 ARG A CA 1
ATOM 2061 C C . ARG A 1 279 ? 33.826 10.845 -32.051 1.00 89.12 279 ARG A C 1
ATOM 2063 O O . ARG A 1 279 ? 34.551 11.375 -32.895 1.00 89.12 279 ARG A O 1
ATOM 2070 N N . LEU A 1 280 ? 34.277 10.417 -30.874 1.00 91.12 280 LEU A N 1
ATOM 2071 C CA . LEU A 1 280 ? 35.683 10.494 -30.478 1.00 91.12 280 LEU A CA 1
ATOM 2072 C C . LEU A 1 280 ? 36.568 9.672 -31.420 1.00 91.12 280 LEU A C 1
ATOM 2074 O O . LEU A 1 280 ? 37.563 10.196 -31.923 1.00 91.12 280 LEU A O 1
ATOM 2078 N N . ASP A 1 281 ? 36.157 8.453 -31.760 1.00 90.25 281 ASP A N 1
ATOM 2079 C CA . ASP A 1 281 ? 36.846 7.594 -32.725 1.00 90.25 281 ASP A CA 1
ATOM 2080 C C . ASP A 1 281 ? 36.996 8.260 -34.094 1.00 90.25 281 ASP A C 1
ATOM 2082 O O . ASP A 1 281 ? 38.079 8.266 -34.688 1.00 90.25 281 ASP A O 1
ATOM 2086 N N . VAL A 1 282 ? 35.923 8.869 -34.604 1.00 89.50 282 VAL A N 1
ATOM 2087 C CA . VAL A 1 282 ? 35.958 9.598 -35.878 1.00 89.50 282 VAL A CA 1
ATOM 2088 C C . VAL A 1 282 ? 36.922 10.787 -35.802 1.00 89.50 282 VAL A C 1
ATOM 2090 O O . VAL A 1 282 ? 37.683 11.019 -36.746 1.00 89.50 282 VAL A O 1
ATOM 2093 N N . LEU A 1 283 ? 36.943 11.532 -34.693 1.00 89.75 283 LEU A N 1
ATOM 2094 C CA . LEU A 1 283 ? 37.859 12.663 -34.499 1.00 89.75 283 LEU A CA 1
ATOM 2095 C C . LEU A 1 283 ? 39.326 12.216 -34.399 1.00 89.75 283 LEU A C 1
ATOM 2097 O O . LEU A 1 283 ? 40.196 12.838 -35.019 1.00 89.75 283 LEU A O 1
ATOM 2101 N N . LEU A 1 284 ? 39.612 11.126 -33.684 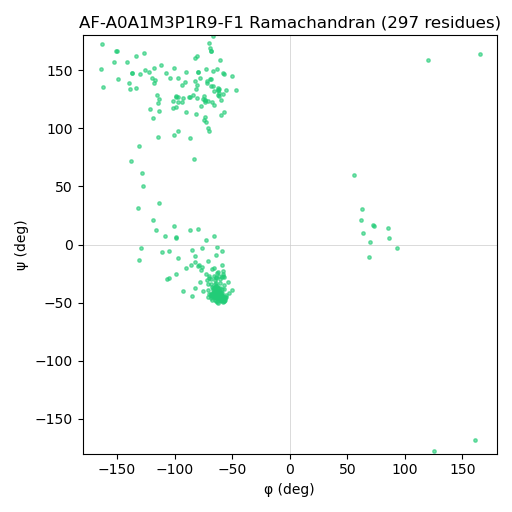1.00 90.31 284 LEU A N 1
ATOM 2102 C CA . LEU A 1 284 ? 40.956 10.552 -33.562 1.00 90.31 284 LEU A CA 1
ATOM 2103 C C . LEU A 1 284 ? 41.465 10.014 -34.908 1.00 90.31 284 LEU A C 1
ATOM 2105 O O . LEU A 1 284 ? 42.604 10.295 -35.301 1.00 90.31 284 LEU A O 1
ATOM 2109 N N . ARG A 1 285 ? 40.608 9.333 -35.683 1.00 87.81 285 ARG A N 1
ATOM 2110 C CA . ARG A 1 285 ? 40.917 8.890 -37.057 1.00 87.81 285 ARG A CA 1
ATOM 2111 C C . ARG A 1 285 ? 41.161 10.070 -38.007 1.00 87.81 285 ARG A C 1
ATOM 2113 O O . ARG A 1 285 ? 42.027 9.996 -38.876 1.00 87.81 285 ARG A O 1
ATOM 2120 N N . ARG A 1 286 ? 40.450 11.193 -37.840 1.00 86.50 286 ARG A N 1
ATOM 2121 C CA . ARG A 1 286 ? 40.703 12.425 -38.617 1.00 86.50 286 ARG A CA 1
ATOM 2122 C C . ARG A 1 286 ? 42.041 13.077 -38.253 1.00 86.50 286 ARG A C 1
ATOM 2124 O O . ARG A 1 286 ? 42.763 13.499 -39.156 1.00 86.50 286 ARG A O 1
ATOM 2131 N N . ARG A 1 287 ? 42.392 13.156 -36.962 1.00 86.12 287 ARG A N 1
ATOM 2132 C CA . ARG A 1 287 ? 43.676 13.723 -36.499 1.00 86.12 287 ARG A CA 1
ATOM 2133 C C . ARG A 1 287 ? 44.877 12.904 -36.975 1.00 86.12 287 ARG A C 1
ATOM 2135 O O . ARG A 1 287 ? 45.840 13.490 -37.461 1.00 86.12 287 ARG A O 1
ATOM 2142 N N . SER A 1 288 ? 44.808 11.576 -36.881 1.00 86.69 288 SER A N 1
ATOM 2143 C CA . SER A 1 288 ? 45.870 10.679 -37.369 1.00 86.69 288 SER A CA 1
ATOM 2144 C C . SER A 1 288 ? 46.087 10.810 -38.880 1.00 86.69 288 SER A C 1
ATOM 2146 O O . SER A 1 288 ? 47.222 11.006 -39.307 1.00 86.69 288 SER A O 1
ATOM 2148 N N . ARG A 1 289 ? 45.015 10.832 -39.687 1.00 83.81 289 ARG A N 1
ATOM 2149 C CA . ARG A 1 289 ? 45.119 11.066 -41.142 1.00 83.81 289 ARG A CA 1
ATOM 2150 C C . ARG A 1 289 ? 45.761 12.411 -41.493 1.00 83.81 289 ARG A C 1
ATOM 2152 O O . ARG A 1 289 ? 46.611 12.456 -42.372 1.00 83.81 289 ARG A O 1
ATOM 2159 N N . ARG A 1 290 ? 45.397 13.500 -40.803 1.00 83.31 290 ARG A N 1
ATOM 2160 C CA . ARG A 1 290 ? 46.004 14.826 -41.039 1.00 83.31 290 ARG A CA 1
ATOM 2161 C C . ARG A 1 290 ? 47.501 14.855 -40.723 1.00 83.31 290 ARG A C 1
ATOM 2163 O O . ARG A 1 290 ? 48.247 15.472 -41.470 1.00 83.31 290 ARG A O 1
ATOM 2170 N N . ARG A 1 291 ? 47.941 14.182 -39.653 1.00 81.44 291 ARG A N 1
ATOM 2171 C CA . ARG A 1 291 ? 49.372 14.082 -39.307 1.00 81.44 291 ARG A CA 1
ATOM 2172 C C . ARG A 1 291 ? 50.168 13.325 -40.368 1.00 81.44 291 ARG A C 1
ATOM 2174 O O . ARG A 1 291 ? 51.240 13.781 -40.738 1.00 81.44 291 ARG A O 1
ATOM 2181 N N . LEU A 1 292 ? 49.626 12.219 -40.878 1.00 85.31 292 LEU A N 1
ATOM 2182 C CA . LEU A 1 292 ? 50.268 11.443 -41.945 1.00 85.31 292 LEU A CA 1
ATOM 2183 C C . LEU A 1 292 ? 50.389 12.251 -43.246 1.00 85.31 292 LEU A C 1
ATOM 2185 O O . LEU A 1 292 ? 51.452 12.256 -43.853 1.00 85.31 292 LEU A O 1
ATOM 2189 N N . LEU A 1 293 ? 49.341 12.989 -43.628 1.00 83.94 293 LEU A N 1
ATOM 2190 C CA . LEU A 1 293 ? 49.372 13.851 -44.818 1.00 83.94 293 LEU A CA 1
ATOM 2191 C C . LEU A 1 293 ? 50.330 15.043 -44.671 1.00 83.94 293 LEU A C 1
ATOM 2193 O O . LEU A 1 293 ? 50.990 15.423 -45.632 1.00 83.94 293 LEU A O 1
ATOM 2197 N N . ALA A 1 294 ? 50.425 15.633 -43.476 1.00 79.44 294 ALA A N 1
ATOM 2198 C CA . ALA A 1 294 ? 51.390 16.697 -43.209 1.00 79.44 294 ALA A CA 1
ATOM 2199 C C . ALA A 1 294 ? 52.839 16.184 -43.269 1.00 79.44 294 ALA A C 1
ATOM 2201 O O . ALA A 1 294 ? 53.707 16.878 -43.785 1.00 79.44 294 ALA A O 1
ATOM 2202 N N . ALA A 1 295 ? 53.093 14.958 -42.798 1.00 77.31 295 ALA A N 1
ATOM 2203 C CA . ALA A 1 295 ? 54.407 14.328 -42.893 1.00 77.31 295 ALA A CA 1
ATOM 2204 C C . ALA A 1 295 ? 54.801 13.987 -44.342 1.00 77.31 295 ALA A C 1
ATOM 2206 O O . ALA A 1 295 ? 55.969 14.106 -44.686 1.00 77.31 295 ALA A O 1
ATOM 2207 N N . SER A 1 296 ? 53.845 13.612 -45.202 1.00 74.94 296 SER A N 1
ATOM 2208 C CA . SER A 1 296 ? 54.119 13.298 -46.614 1.00 74.94 296 SER A CA 1
ATOM 2209 C C . SER A 1 296 ? 54.281 14.519 -47.525 1.00 74.94 296 SER A C 1
ATOM 2211 O O . SER A 1 296 ? 54.754 14.365 -48.640 1.00 74.94 296 SER A O 1
ATOM 2213 N N . LEU A 1 297 ? 53.829 15.703 -47.100 1.00 73.75 297 LEU A N 1
ATOM 2214 C CA . LEU A 1 297 ? 53.962 16.957 -47.860 1.00 73.75 297 LEU A CA 1
ATOM 2215 C C . LEU A 1 297 ? 55.171 17.800 -47.418 1.00 73.75 297 LEU A C 1
ATOM 2217 O O . LEU A 1 297 ? 55.495 18.784 -48.075 1.00 73.75 297 LEU A O 1
ATOM 2221 N N . GLY A 1 298 ? 55.796 17.453 -46.288 1.00 61.03 298 GLY A N 1
ATOM 2222 C CA . GLY A 1 298 ? 57.005 18.099 -45.769 1.00 61.03 298 GLY A CA 1
ATOM 2223 C C . GLY A 1 298 ? 58.310 17.355 -46.084 1.00 61.03 298 GLY A C 1
ATOM 2224 O O . GLY A 1 298 ? 59.346 17.745 -45.551 1.00 61.03 298 GLY A O 1
ATOM 2225 N N . ALA A 1 299 ? 58.249 16.294 -46.894 1.00 52.19 299 ALA A N 1
ATOM 2226 C CA . ALA A 1 299 ? 59.377 15.524 -47.422 1.00 52.19 299 ALA A CA 1
ATOM 2227 C C . ALA A 1 299 ? 59.399 15.654 -48.949 1.00 52.19 299 ALA A C 1
ATOM 2229 O O . ALA A 1 299 ? 60.515 15.705 -49.509 1.00 52.19 299 ALA A O 1
#

Radius of gyration: 28.09 Å; Cα contacts (8 Å, |Δi|>4): 458; chains: 1; bounding box: 89×37×83 Å

Secondary structure (DSSP, 8-state):
-BS---S--SS-HHHHHHHHHHHHHHS--EEEEEEEESSTTPPEEEEPPPHHHHTT-SEEEE----B-TTS-B-EEEEEEEESS--EEBHHHHHHHHH-GGGGSSPPSB-----S---TTSEEEEEEEE----SSTT-S----HHHHHTT-S-GGGTTTS----B--STTSS-EEEETTEEEEHHHHHHHHHHHHHTT-PBEEPPHHHHHHHHHHHHHHHHHHHTSTTT-SHHHHHHHHHHHHHHHHHHHHHHH-EE---HHHHHHHHHHHHHHHHHHHHHHHHHHHHHHHHHHHHH--

Solvent-accessible surface area (backbone atoms only — not comparable to full-atom values): 16506 Å² total; per-residue (Å²): 66,47,61,93,46,60,67,78,50,83,89,48,56,65,55,56,54,50,51,24,51,52,34,47,73,68,54,73,40,40,40,43,30,45,79,47,43,93,44,98,90,46,66,63,38,82,45,51,42,34,70,71,41,52,75,38,38,59,36,64,8,27,70,76,74,53,59,41,98,85,58,38,38,53,40,39,45,48,18,28,31,69,45,43,49,74,34,32,17,40,30,53,34,57,47,34,76,78,36,65,73,70,69,65,83,66,72,43,37,67,69,81,72,84,65,90,66,58,66,69,37,82,31,65,27,26,37,24,31,60,44,69,88,54,40,67,77,68,61,94,84,77,58,69,65,42,50,73,72,62,74,52,64,64,79,80,54,64,98,55,92,76,81,49,48,69,74,65,89,91,52,96,48,65,42,43,33,96,60,43,63,32,32,49,47,55,52,40,48,29,48,28,51,13,57,75,68,69,50,52,25,28,49,58,51,71,67,56,47,50,53,52,42,52,54,55,65,47,39,30,62,62,38,33,73,38,90,91,22,61,48,56,59,56,14,24,52,53,34,38,50,48,43,51,52,49,31,50,48,34,38,74,76,67,32,30,45,54,85,43,64,66,55,36,50,51,40,49,49,51,31,52,52,50,53,50,51,53,51,50,52,54,51,52,55,50,54,53,52,52,52,54,53,52,58,66,74,73,109

Mean predicted aligned error: 7.28 Å

pLDDT: mean 89.0, std 9.37, range [40.5, 96.62]

Foldseek 3Di:
DEEQQQDQDPPCNVVLVVLLVVLLVVQQAEDEWEFDAPDDVHQTDTRDHDPSNNVSHNYYAYLDFDQDPVQATFKDFQFKDQQDGHGGHRLQRSVCSVPVVCVPPPAADAPPPPDRDDSRDIDTTRMWTFDACAAEPSDDDDDPVCVVVVVDDVVVVPPDDDQDDDFDPPDPQWGHHPRGIGGSSSVSVRVNVCSVVVLTQYEDDPVVLVVVLVVLLCQLVVQCPDPVSVQSQSSLVVSLVVLVVVQVCCCPPVSYHHDSVVSNVVSNVVNVVVVVVVVVVVVVVVVVVVVVVVVVVVD